Protein AF-J9G8A0-F1 (afdb_monomer_lite)

Radius of gyration: 25.7 Å; chains: 1; bounding box: 50×78×62 Å

Organism: NCBI:txid749906

Sequence (233 aa):
LNGLGKQEAIDKMIEWLEEHHCGNAKTTYKLRDWLFSRQRYWGEPIPIIHMEDGTTRTVDIEQLPLELPATDNFQPADNGESPLANCTDWLNVEIDGVKGVRETNTMPQWAGSCWYYLRYIDPKNDKAIADPELLKHWLPVDLYIGGAEHAVLHLLYARFWHKVLYDLGVVPTKEPFQKLFHQGMILGNNGEKMSKSRGNVVNPDDIIVSHGADALRVYEMFMGPLESGLPWS

Foldseek 3Di:
DPPDDPVVVVVVVQVVCVVVVNDHDDDDDPDDDDPWWDLWQPAQFQQWKQWPVRDIDGNDPVPPPLDRDDDPQGDADPVRGRSQVVVVVSQWDADPNTIIGGDRTHTDPLVCLLCVVLCVLPVPDPPDSHDQVSLVVCPQPAEDEEAPVCVPPSQVSSLVVLCVCVVVVNHVDNGRYNYYHHFAAEAFPVLHHDDPVVVRDDDVVVVCVPPNPVVVVVCLVPQDDRRHYGYDD

Structure (mmCIF, N/CA/C/O backbone):
data_AF-J9G8A0-F1
#
_entry.id   AF-J9G8A0-F1
#
loop_
_atom_site.group_PDB
_atom_site.id
_atom_site.type_symbol
_atom_site.label_atom_id
_atom_site.label_alt_id
_atom_site.label_comp_id
_atom_site.label_asym_id
_atom_site.label_entity_id
_atom_site.label_seq_id
_atom_site.pdbx_PDB_ins_code
_atom_site.Cartn_x
_atom_site.Cartn_y
_atom_site.Cartn_z
_atom_site.occupancy
_atom_site.B_iso_or_equiv
_atom_site.auth_seq_id
_atom_site.auth_comp_id
_atom_site.auth_asym_id
_atom_site.auth_atom_id
_atom_site.pdbx_PDB_model_num
ATOM 1 N N . LEU A 1 1 ? -9.020 43.717 19.145 1.00 91.94 1 LEU A N 1
ATOM 2 C CA . LEU A 1 1 ? -8.998 42.363 19.746 1.00 91.94 1 LEU A CA 1
ATOM 3 C C . LEU A 1 1 ? -9.168 42.348 21.270 1.00 91.94 1 LEU A C 1
ATOM 5 O O . LEU A 1 1 ? -9.595 41.328 21.788 1.00 91.94 1 LEU A O 1
ATOM 9 N N . ASN A 1 2 ? -8.856 43.427 21.999 1.00 95.44 2 ASN A N 1
ATOM 10 C CA . ASN A 1 2 ? -8.994 43.459 23.463 1.00 95.44 2 ASN A CA 1
ATOM 11 C C . ASN A 1 2 ? -10.432 43.156 23.926 1.00 95.44 2 ASN A C 1
ATOM 13 O O . ASN A 1 2 ? -11.382 43.643 23.317 1.00 95.44 2 ASN A O 1
ATOM 17 N N . GLY A 1 3 ? -10.567 42.391 25.014 1.00 95.88 3 GLY A N 1
ATOM 18 C CA . GLY A 1 3 ? -11.854 42.060 25.638 1.00 95.88 3 GLY A CA 1
ATOM 19 C C . GLY A 1 3 ? -12.622 40.892 25.007 1.00 95.88 3 GLY A C 1
ATOM 20 O O . GLY A 1 3 ? -13.665 40.529 25.536 1.00 95.88 3 GLY A O 1
ATOM 21 N N . LEU A 1 4 ? -12.119 40.297 23.919 1.00 96.88 4 LEU A N 1
ATOM 22 C CA . LEU A 1 4 ? -12.733 39.135 23.262 1.00 96.88 4 LEU A CA 1
ATOM 23 C C . LEU A 1 4 ? -12.193 37.808 23.808 1.00 96.88 4 LEU A C 1
ATOM 25 O O . LEU A 1 4 ? -11.042 37.728 24.249 1.00 96.88 4 LEU A O 1
ATOM 29 N N . GLY A 1 5 ? -13.006 36.750 23.720 1.00 97.44 5 GLY A N 1
ATOM 30 C CA . GLY A 1 5 ? -12.556 35.376 23.961 1.00 97.44 5 GLY A CA 1
ATOM 31 C C . GLY A 1 5 ? -11.622 34.863 22.856 1.00 97.44 5 GLY A C 1
ATOM 32 O O . GLY A 1 5 ? -11.551 35.437 21.773 1.00 97.44 5 GLY A O 1
ATOM 33 N N . LYS A 1 6 ? -10.901 33.755 23.099 1.00 97.62 6 LYS A N 1
ATOM 34 C CA . LYS A 1 6 ? -9.894 33.224 22.152 1.00 97.62 6 LYS A CA 1
ATOM 35 C C . LYS A 1 6 ? -10.461 32.973 20.748 1.00 97.62 6 LYS A C 1
ATOM 37 O O . LYS A 1 6 ? -9.848 33.412 19.784 1.00 97.62 6 LYS A O 1
ATOM 42 N N . GLN A 1 7 ? -11.579 32.250 20.638 1.00 97.56 7 GLN A N 1
ATOM 43 C CA . GLN A 1 7 ? -12.149 31.898 19.332 1.00 97.56 7 GLN A CA 1
ATOM 44 C C . GLN A 1 7 ? -12.677 33.144 18.612 1.00 97.56 7 GLN A C 1
ATOM 46 O O . GLN A 1 7 ? -12.264 33.409 17.493 1.00 97.56 7 GLN A O 1
ATOM 51 N N . GLU A 1 8 ? -13.451 33.980 19.307 1.00 97.62 8 GLU A N 1
ATOM 52 C CA . GLU A 1 8 ? -13.956 35.253 18.772 1.00 97.62 8 GLU A CA 1
ATOM 53 C C . GLU A 1 8 ? -12.830 36.190 18.307 1.00 97.62 8 GLU A C 1
ATOM 55 O O . GLU A 1 8 ? -12.962 36.885 17.303 1.00 97.62 8 GLU A O 1
ATOM 60 N N . ALA A 1 9 ? -11.703 36.224 19.026 1.00 98.00 9 ALA A N 1
ATOM 61 C CA . ALA A 1 9 ? -10.543 37.015 18.637 1.00 98.00 9 ALA A CA 1
ATOM 62 C C . ALA A 1 9 ? -9.840 36.457 17.391 1.00 98.00 9 ALA A C 1
ATOM 64 O O . ALA A 1 9 ? -9.354 37.246 16.581 1.00 98.00 9 ALA A O 1
ATOM 65 N N . ILE A 1 10 ? -9.771 35.127 17.242 1.00 96.94 10 ILE A N 1
ATOM 66 C CA . ILE A 1 10 ? -9.232 34.480 16.038 1.00 96.94 10 ILE A CA 1
ATOM 67 C C . ILE A 1 10 ? -10.132 34.801 14.846 1.00 96.94 10 ILE A C 1
ATOM 69 O O . ILE A 1 10 ? -9.627 35.310 13.850 1.00 96.94 10 ILE A O 1
ATOM 73 N N . ASP A 1 11 ? -11.441 34.577 14.975 1.00 97.38 11 ASP A N 1
ATOM 74 C CA . ASP A 1 11 ? -12.411 34.791 13.897 1.00 97.38 11 ASP A CA 1
ATOM 75 C C . ASP A 1 11 ? -12.387 36.256 13.437 1.00 97.38 11 ASP A C 1
ATOM 77 O O . ASP A 1 11 ? -12.178 36.540 12.259 1.00 97.38 11 ASP A O 1
ATOM 81 N N . LYS A 1 12 ? -12.438 37.204 14.385 1.00 97.75 12 LYS A N 1
ATOM 82 C CA . LYS A 1 12 ? -12.388 38.641 14.079 1.00 97.75 12 LYS A CA 1
ATOM 83 C C . LYS A 1 12 ? -11.063 39.089 13.459 1.00 97.75 12 LYS A C 1
ATOM 85 O O . LYS A 1 12 ? -11.035 40.044 12.688 1.00 97.75 12 LYS A O 1
ATOM 90 N N . MET A 1 13 ? -9.944 38.461 13.827 1.00 97.62 13 MET A N 1
ATOM 91 C CA . MET A 1 13 ? -8.654 38.764 13.202 1.00 97.62 13 MET A CA 1
ATOM 92 C C . MET A 1 13 ? -8.588 38.210 11.777 1.00 97.62 13 MET A C 1
ATOM 94 O O . MET A 1 13 ? -8.067 38.892 10.904 1.00 97.62 13 MET A O 1
ATOM 98 N N . ILE A 1 14 ? -9.128 37.014 11.529 1.00 97.81 14 ILE A N 1
ATOM 99 C CA . ILE A 1 14 ? -9.216 36.445 10.179 1.00 97.81 14 ILE A CA 1
ATOM 100 C C . ILE A 1 14 ? -10.052 37.355 9.272 1.00 97.81 14 ILE A C 1
ATOM 102 O O . ILE A 1 14 ? -9.553 37.749 8.223 1.00 97.81 14 ILE A O 1
ATOM 106 N N . GLU A 1 15 ? -11.253 37.754 9.705 1.00 97.75 15 GLU A N 1
ATOM 107 C CA . GLU A 1 15 ? -12.114 38.686 8.956 1.00 97.75 15 GLU A CA 1
ATOM 108 C C . GLU A 1 15 ? -11.372 39.986 8.621 1.00 97.75 15 GLU A C 1
ATOM 110 O O . GLU A 1 15 ? -11.326 40.409 7.468 1.00 97.75 15 GLU A O 1
ATOM 115 N N . TRP A 1 16 ? -10.711 40.586 9.616 1.00 98.19 16 TRP A N 1
ATOM 116 C CA . TRP A 1 16 ? -9.949 41.816 9.411 1.00 98.19 16 TRP A CA 1
ATOM 117 C C . TRP A 1 16 ? -8.801 41.634 8.404 1.00 98.19 16 TRP A C 1
ATOM 119 O O . TRP A 1 16 ? -8.609 42.491 7.541 1.00 98.19 16 TRP A O 1
ATOM 129 N N . LEU A 1 17 ? -8.046 40.529 8.487 1.00 98.25 17 LEU A N 1
ATOM 130 C CA . LEU A 1 17 ? -6.954 40.214 7.555 1.00 98.25 17 LEU A CA 1
ATOM 131 C C . LEU A 1 17 ? -7.459 40.058 6.111 1.00 98.25 17 LEU A C 1
ATOM 133 O O . LEU A 1 17 ? -6.778 40.501 5.180 1.00 98.25 17 LEU A O 1
ATOM 137 N N . GLU A 1 18 ? -8.641 39.465 5.934 1.00 97.94 18 GLU A N 1
ATOM 138 C CA . GLU A 1 18 ? -9.283 39.271 4.630 1.00 97.94 18 GLU A CA 1
ATOM 139 C C . GLU A 1 18 ? -9.798 40.593 4.045 1.00 97.94 18 GLU A C 1
ATOM 141 O O . GLU A 1 18 ? -9.494 40.905 2.890 1.00 97.94 18 GLU A O 1
ATOM 146 N N . GLU A 1 19 ? -10.490 41.410 4.849 1.00 98.00 19 GLU A N 1
ATOM 147 C CA . GLU A 1 19 ? -10.966 42.751 4.466 1.00 98.00 19 GLU A CA 1
ATOM 148 C C . GLU A 1 19 ? -9.822 43.683 4.040 1.00 98.00 19 GLU A C 1
ATOM 150 O O . GLU A 1 19 ? -9.989 44.513 3.148 1.00 98.00 19 GLU A O 1
ATOM 155 N N . HIS A 1 20 ? -8.648 43.543 4.663 1.00 98.06 20 HIS A N 1
ATOM 156 C CA . HIS A 1 20 ? -7.472 44.375 4.389 1.00 98.06 20 HIS A CA 1
ATOM 157 C C . HIS A 1 20 ? -6.508 43.746 3.374 1.00 98.06 20 HIS A C 1
ATOM 159 O O . HIS A 1 20 ? -5.429 44.293 3.136 1.00 98.06 20 HIS A O 1
ATOM 165 N N . HIS A 1 21 ? -6.877 42.610 2.771 1.00 97.38 21 HIS A N 1
ATOM 166 C CA . HIS A 1 21 ? -6.086 41.901 1.760 1.00 97.38 21 HIS A CA 1
ATOM 167 C C . HIS A 1 21 ? -4.645 41.568 2.199 1.00 97.38 21 HIS A C 1
ATOM 169 O O . HIS A 1 21 ? -3.727 41.548 1.378 1.00 97.38 21 HIS A O 1
ATOM 175 N N . CYS A 1 22 ? -4.428 41.307 3.492 1.00 97.38 22 CYS A N 1
ATOM 176 C CA . CYS A 1 22 ? -3.105 41.024 4.065 1.00 97.38 22 CYS A CA 1
ATOM 177 C C . CYS A 1 22 ? -3.009 39.659 4.768 1.00 97.38 22 CYS A C 1
ATOM 179 O O . CYS A 1 22 ? -1.965 39.311 5.320 1.00 97.38 22 CYS A O 1
ATOM 181 N N . GLY A 1 23 ? -4.071 38.859 4.700 1.00 96.81 23 GLY A N 1
ATOM 182 C CA . GLY A 1 23 ? -4.086 37.456 5.090 1.00 96.81 23 GLY A CA 1
ATOM 183 C C . GLY A 1 23 ? -5.427 36.813 4.753 1.00 96.81 23 GLY A C 1
ATOM 184 O O . GLY A 1 23 ? -6.353 37.487 4.312 1.00 96.81 23 GLY A O 1
ATOM 185 N N . ASN A 1 24 ? -5.522 35.501 4.939 1.00 96.94 24 ASN A N 1
ATOM 186 C CA . ASN A 1 24 ? -6.761 34.758 4.744 1.00 96.94 24 ASN A CA 1
ATOM 187 C C . ASN A 1 24 ? -6.797 33.496 5.605 1.00 96.94 24 ASN A C 1
ATOM 189 O O . ASN A 1 24 ? -5.752 32.969 6.008 1.00 96.94 24 ASN A O 1
ATOM 193 N N . ALA A 1 25 ? -8.000 32.981 5.852 1.00 96.62 25 ALA A N 1
ATOM 194 C CA . ALA A 1 25 ? -8.161 31.688 6.495 1.00 96.62 25 ALA A CA 1
ATOM 195 C C . ALA A 1 25 ? -7.470 30.584 5.677 1.00 96.62 25 ALA A C 1
ATOM 197 O O . ALA A 1 25 ? -7.624 30.480 4.456 1.00 96.62 25 ALA A O 1
ATOM 198 N N . LYS A 1 26 ? -6.721 29.714 6.362 1.00 96.56 26 LYS A N 1
ATOM 199 C CA . LYS A 1 26 ? -6.066 28.566 5.734 1.00 96.56 26 LYS A CA 1
ATOM 200 C C . LYS A 1 26 ? -6.214 27.317 6.587 1.00 96.56 26 LYS A C 1
ATOM 202 O O . LYS A 1 26 ? -5.684 27.233 7.691 1.00 96.56 26 LYS A O 1
ATOM 207 N N . THR A 1 27 ? -6.864 26.303 6.027 1.00 97.06 27 THR A N 1
ATOM 208 C CA . THR A 1 27 ? -6.827 24.945 6.575 1.00 97.06 27 THR A CA 1
ATOM 209 C C . THR A 1 27 ? -5.515 24.273 6.180 1.00 97.06 27 THR A C 1
ATOM 211 O O . THR A 1 27 ? -5.117 24.297 5.013 1.00 97.06 27 THR A O 1
ATOM 214 N N . THR A 1 28 ? -4.838 23.668 7.153 1.00 97.75 28 THR A N 1
ATOM 215 C CA . THR A 1 28 ? -3.631 22.862 6.942 1.00 97.75 28 THR A CA 1
ATOM 216 C C . THR A 1 28 ? -3.824 21.473 7.540 1.00 97.75 28 THR A C 1
ATOM 218 O O . THR A 1 28 ? -4.627 21.281 8.455 1.00 97.75 28 THR A O 1
ATOM 221 N N . TYR A 1 29 ? -3.089 20.494 7.016 1.00 97.44 29 TYR A N 1
ATOM 222 C CA . TYR A 1 29 ? -3.132 19.113 7.483 1.00 97.44 29 TYR A CA 1
ATOM 223 C C . TYR A 1 29 ? -1.740 18.676 7.929 1.00 97.44 29 TYR A C 1
ATOM 225 O O . TYR A 1 29 ? -0.736 19.037 7.321 1.00 97.44 29 TYR A O 1
ATOM 233 N N . LYS A 1 30 ? -1.678 17.868 8.994 1.00 97.31 30 LYS A N 1
ATOM 234 C CA . LYS A 1 30 ? -0.431 17.208 9.414 1.00 97.31 30 LYS A CA 1
ATOM 235 C C . LYS A 1 30 ? -0.039 16.068 8.464 1.00 97.31 30 LYS A C 1
ATOM 237 O O . LYS A 1 30 ? 1.141 15.731 8.380 1.00 97.31 30 LYS A O 1
ATOM 242 N N . LEU A 1 31 ? -1.025 15.464 7.792 1.00 97.19 31 LEU A N 1
ATOM 243 C CA . LEU A 1 31 ? -0.808 14.429 6.784 1.00 97.19 31 LEU A CA 1
ATOM 244 C C . LEU A 1 31 ? 0.034 15.001 5.637 1.00 97.19 31 LEU A C 1
ATOM 246 O O . LEU A 1 31 ? -0.204 16.12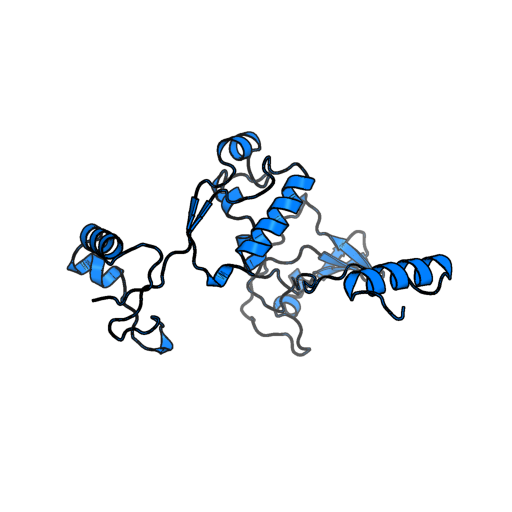0 5.193 1.00 97.19 31 LEU A O 1
ATOM 250 N N . ARG A 1 32 ? 1.015 14.223 5.185 1.00 96.88 32 ARG A N 1
ATOM 251 C CA . ARG A 1 32 ? 1.843 14.529 4.018 1.00 96.88 32 ARG A CA 1
ATOM 252 C C . ARG A 1 32 ? 1.505 13.561 2.899 1.00 96.88 32 ARG A C 1
ATOM 254 O O . ARG A 1 32 ? 1.006 12.467 3.172 1.00 96.88 32 ARG A O 1
ATOM 261 N N . ASP A 1 33 ? 1.850 13.948 1.680 1.00 96.81 33 ASP A N 1
ATOM 262 C CA . ASP A 1 33 ? 1.767 13.053 0.537 1.00 96.81 33 ASP A CA 1
ATOM 263 C C . ASP A 1 33 ? 2.605 11.798 0.763 1.00 96.81 33 ASP A C 1
ATOM 265 O O . ASP A 1 33 ? 3.618 11.782 1.478 1.00 96.81 33 ASP A O 1
ATOM 269 N N . TRP A 1 34 ? 2.139 10.710 0.168 1.00 94.19 34 TRP A N 1
ATOM 270 C CA . TRP A 1 34 ? 2.753 9.415 0.352 1.00 94.19 34 TRP A CA 1
ATOM 271 C C . TRP A 1 34 ? 3.991 9.281 -0.534 1.00 94.19 34 TRP A C 1
ATOM 273 O O . TRP A 1 34 ? 3.897 9.180 -1.754 1.00 94.19 34 TRP A O 1
ATOM 283 N N . LEU A 1 35 ? 5.166 9.205 0.099 1.00 94.44 35 LEU A N 1
ATOM 284 C CA . LEU A 1 35 ? 6.397 8.802 -0.576 1.00 94.44 35 LEU A CA 1
ATOM 285 C C . LEU A 1 35 ? 6.275 7.351 -1.067 1.00 94.44 35 LEU A C 1
ATOM 287 O O . LEU A 1 35 ? 6.412 6.396 -0.288 1.00 94.44 35 LEU A O 1
ATOM 291 N N . PHE A 1 36 ? 6.014 7.204 -2.361 1.00 93.56 36 PHE A N 1
ATOM 292 C CA . PHE A 1 36 ? 5.643 5.933 -2.968 1.00 93.56 36 PHE A CA 1
ATOM 293 C C . PHE A 1 36 ? 6.866 5.118 -3.412 1.00 93.56 36 PHE A C 1
ATOM 295 O O . PHE A 1 36 ? 7.029 3.986 -2.973 1.00 93.56 36 PHE A O 1
ATOM 302 N N . SER A 1 37 ? 7.790 5.702 -4.172 1.00 95.81 37 SER A N 1
ATOM 303 C CA . SER A 1 37 ? 8.932 4.997 -4.773 1.00 95.81 37 SER A CA 1
ATOM 304 C C . SER A 1 37 ? 9.939 4.418 -3.764 1.00 95.81 37 SER A C 1
ATOM 306 O O . SER A 1 37 ? 10.125 4.936 -2.656 1.00 95.81 37 SER A O 1
ATOM 308 N N . ARG A 1 38 ? 10.604 3.318 -4.137 1.00 95.69 38 ARG A N 1
ATOM 309 C CA . ARG A 1 38 ? 11.652 2.644 -3.355 1.00 95.69 38 ARG A CA 1
ATOM 310 C C . ARG A 1 38 ? 12.868 2.322 -4.225 1.00 95.69 38 ARG A C 1
ATOM 312 O O . ARG A 1 38 ? 12.730 1.716 -5.281 1.00 95.69 38 ARG A O 1
ATOM 319 N N . GLN A 1 39 ? 14.064 2.632 -3.722 1.00 95.44 39 GLN A N 1
ATOM 320 C CA . GLN A 1 39 ? 15.345 2.223 -4.320 1.00 95.44 39 GLN A CA 1
ATOM 321 C C . GLN A 1 39 ? 15.649 0.761 -3.948 1.00 95.44 39 GLN A C 1
ATOM 323 O O . GLN A 1 39 ? 16.518 0.465 -3.116 1.00 95.44 39 GLN A O 1
ATOM 328 N N . ARG A 1 40 ? 14.829 -0.162 -4.453 1.00 94.69 40 ARG A N 1
ATOM 329 C CA . ARG A 1 40 ? 14.875 -1.598 -4.153 1.00 94.69 40 ARG A CA 1
ATOM 330 C C . ARG A 1 40 ? 14.539 -2.393 -5.407 1.00 94.69 40 ARG A C 1
ATOM 332 O O . ARG A 1 40 ? 13.694 -1.975 -6.187 1.00 94.69 40 ARG A O 1
ATOM 339 N N . TYR A 1 41 ? 15.158 -3.563 -5.539 1.00 95.75 41 TYR A N 1
ATOM 340 C CA . TYR A 1 41 ? 14.860 -4.495 -6.623 1.00 95.75 41 TYR A CA 1
ATOM 341 C C . TYR A 1 41 ? 13.481 -5.151 -6.468 1.00 95.75 41 TYR A C 1
ATOM 343 O O . TYR A 1 41 ? 12.690 -5.151 -7.398 1.00 95.75 41 TYR A O 1
ATOM 351 N N . TRP A 1 42 ? 13.186 -5.717 -5.291 1.00 95.69 42 TRP A N 1
ATOM 352 C CA . TRP A 1 42 ? 11.990 -6.541 -5.102 1.00 95.69 42 TRP A CA 1
ATOM 353 C C . TRP A 1 42 ? 10.737 -5.698 -4.841 1.00 95.69 42 TRP A C 1
ATOM 355 O O . TRP A 1 42 ? 10.388 -5.417 -3.692 1.00 95.69 42 TRP A O 1
ATOM 365 N N . GLY A 1 43 ? 10.081 -5.298 -5.924 1.00 95.69 43 GLY A N 1
ATOM 366 C CA . GLY A 1 43 ? 8.804 -4.593 -5.943 1.00 95.69 43 GLY A CA 1
ATOM 367 C C . GLY A 1 43 ? 8.303 -4.445 -7.377 1.00 95.69 43 GLY A C 1
ATOM 368 O O . GLY A 1 43 ? 9.010 -4.784 -8.325 1.00 95.69 43 GLY A O 1
ATOM 369 N N . GLU A 1 44 ? 7.085 -3.949 -7.549 1.00 96.62 44 GLU A N 1
ATOM 370 C CA . GLU A 1 44 ? 6.508 -3.732 -8.873 1.00 96.62 44 GLU A CA 1
ATOM 371 C C . GLU A 1 44 ? 7.229 -2.568 -9.580 1.00 96.62 44 GLU A C 1
ATOM 373 O O . GLU A 1 44 ? 7.353 -1.489 -8.988 1.00 96.62 44 GLU A O 1
ATOM 378 N N . PRO A 1 45 ? 7.711 -2.733 -10.825 1.00 97.44 45 PRO A N 1
ATOM 379 C CA . PRO A 1 45 ? 8.255 -1.622 -11.598 1.00 97.44 45 PRO A CA 1
ATOM 380 C C . PRO A 1 45 ? 7.233 -0.495 -11.777 1.00 97.44 45 PRO A C 1
ATOM 382 O O . PRO A 1 45 ? 6.067 -0.737 -12.095 1.00 97.44 45 PRO A O 1
ATOM 385 N N . ILE A 1 46 ? 7.663 0.753 -11.586 1.00 97.88 46 ILE A N 1
ATOM 386 C CA . ILE A 1 46 ? 6.815 1.918 -11.858 1.00 97.88 46 ILE A CA 1
ATOM 387 C C . ILE A 1 46 ? 6.749 2.099 -13.387 1.00 97.88 46 ILE A C 1
ATOM 389 O O . ILE A 1 46 ? 7.800 2.241 -14.011 1.00 97.88 4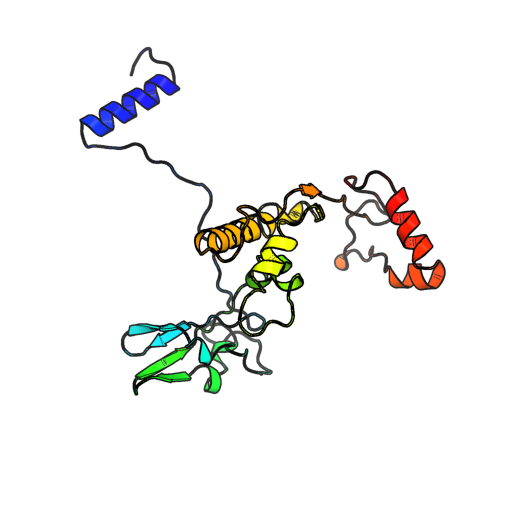6 ILE A O 1
ATOM 393 N N . PRO A 1 47 ? 5.558 2.115 -14.019 1.00 97.50 47 PRO A N 1
ATOM 394 C CA . PRO A 1 47 ? 5.414 2.137 -15.479 1.00 97.50 47 PRO A CA 1
ATOM 395 C C . PRO A 1 47 ? 5.611 3.551 -16.054 1.00 97.50 47 PRO A C 1
ATOM 397 O O . PRO A 1 47 ? 4.745 4.078 -16.750 1.00 97.50 47 PRO A O 1
ATOM 400 N N . ILE A 1 48 ? 6.743 4.176 -15.730 1.00 98.00 48 ILE A N 1
ATOM 401 C CA . ILE A 1 48 ? 7.146 5.520 -16.147 1.00 98.00 48 ILE A CA 1
ATOM 402 C C . ILE A 1 48 ? 8.467 5.437 -16.913 1.00 98.00 48 ILE A C 1
ATOM 404 O O . ILE A 1 48 ? 9.343 4.641 -16.578 1.00 98.00 48 ILE A O 1
ATOM 408 N N . ILE A 1 49 ? 8.597 6.265 -17.946 1.00 98.31 49 ILE A N 1
ATOM 409 C CA . ILE A 1 49 ? 9.763 6.376 -18.818 1.00 98.31 49 ILE A CA 1
ATOM 410 C C . ILE A 1 49 ? 10.155 7.851 -18.892 1.00 98.31 49 ILE A C 1
ATOM 412 O O . ILE A 1 49 ? 9.332 8.709 -19.217 1.00 98.31 49 ILE A O 1
ATOM 416 N N . HIS A 1 50 ? 11.418 8.137 -18.600 1.00 97.88 50 HIS A N 1
ATOM 417 C CA . HIS A 1 50 ? 12.022 9.461 -18.714 1.00 97.88 50 HIS A CA 1
ATOM 418 C C . HIS A 1 50 ? 12.704 9.566 -20.084 1.00 97.88 50 HIS A C 1
ATOM 420 O O . HIS A 1 50 ? 13.624 8.799 -20.369 1.00 97.88 50 HIS A O 1
ATOM 426 N N . MET A 1 51 ? 12.228 10.460 -20.952 1.00 98.06 51 MET A N 1
ATOM 427 C CA . MET A 1 51 ? 12.686 10.578 -22.344 1.00 98.06 51 MET A CA 1
ATOM 428 C C . MET A 1 51 ? 13.847 11.577 -22.477 1.00 98.06 51 MET A C 1
ATOM 430 O O . MET A 1 51 ? 13.924 12.554 -21.731 1.00 98.06 51 MET A O 1
ATOM 434 N N . GLU A 1 52 ? 14.728 11.382 -23.464 1.00 97.25 52 GLU A N 1
ATOM 435 C CA . GLU A 1 52 ? 15.863 12.291 -23.726 1.00 97.25 52 GLU A CA 1
ATOM 436 C C . GLU A 1 52 ? 15.436 13.703 -24.170 1.00 97.25 52 GLU A C 1
ATOM 438 O O . GLU A 1 52 ? 16.185 14.662 -23.984 1.00 97.25 52 GLU A O 1
ATOM 443 N N . ASP A 1 53 ? 14.226 13.859 -24.716 1.00 96.19 53 ASP A N 1
ATOM 444 C CA . ASP A 1 53 ? 13.648 15.165 -25.072 1.00 96.19 53 ASP A CA 1
ATOM 445 C C . ASP A 1 53 ? 13.133 15.966 -23.855 1.00 96.19 53 ASP A C 1
ATOM 447 O O . ASP A 1 53 ? 12.628 17.080 -24.007 1.00 96.19 53 ASP A O 1
ATOM 451 N N . GLY A 1 54 ? 13.278 15.412 -22.645 1.00 95.94 54 GLY A N 1
ATOM 452 C CA . GLY A 1 54 ? 12.860 16.014 -21.381 1.00 95.94 54 GLY A CA 1
ATOM 453 C C . GLY A 1 54 ? 11.406 15.736 -20.995 1.00 95.94 54 GLY A C 1
ATOM 454 O O . GLY A 1 54 ? 10.962 16.213 -19.949 1.00 95.94 54 GLY A O 1
ATOM 455 N N . THR A 1 55 ? 10.655 14.982 -21.803 1.00 96.69 55 THR A N 1
ATOM 456 C CA . THR A 1 55 ? 9.286 14.566 -21.470 1.00 96.69 55 THR A CA 1
ATOM 457 C C . THR A 1 55 ? 9.257 13.288 -20.626 1.00 96.69 55 THR A C 1
ATOM 459 O O . THR A 1 55 ? 10.227 12.534 -20.537 1.00 96.69 55 THR A O 1
ATOM 462 N N . THR A 1 56 ? 8.114 13.025 -19.991 1.00 97.12 56 THR A N 1
ATOM 463 C CA . THR A 1 56 ? 7.842 11.772 -19.278 1.00 97.12 56 THR A CA 1
ATOM 464 C C . THR A 1 56 ? 6.686 11.057 -19.961 1.00 97.12 56 THR A C 1
ATOM 466 O O . THR A 1 56 ? 5.665 11.678 -20.261 1.00 97.12 56 THR A O 1
ATOM 469 N N . ARG A 1 57 ? 6.828 9.750 -20.186 1.00 96.31 57 ARG A N 1
ATOM 470 C CA . ARG A 1 57 ? 5.784 8.883 -20.748 1.00 96.31 57 ARG A CA 1
ATOM 471 C C . ARG A 1 57 ? 5.443 7.756 -19.778 1.00 96.31 57 ARG A C 1
ATOM 473 O O . ARG A 1 57 ? 6.245 7.405 -18.916 1.00 96.31 57 ARG A O 1
ATOM 480 N N . THR A 1 58 ? 4.251 7.189 -19.913 1.00 97.12 58 THR A N 1
ATOM 481 C CA . THR A 1 58 ? 3.892 5.924 -19.261 1.00 97.12 58 THR A CA 1
ATOM 482 C C . THR A 1 58 ? 4.171 4.760 -20.204 1.00 97.12 58 THR A C 1
ATOM 484 O O . THR A 1 58 ? 4.191 4.946 -21.418 1.00 97.12 58 THR A O 1
ATOM 487 N N . VAL A 1 59 ? 4.346 3.557 -19.661 1.00 96.75 59 VAL A N 1
ATOM 488 C CA . VAL A 1 59 ? 4.236 2.330 -20.467 1.00 96.75 59 VAL A CA 1
ATOM 489 C C . VAL A 1 59 ? 2.802 2.217 -20.995 1.00 96.75 59 VAL A C 1
ATOM 491 O O . VAL A 1 59 ? 1.857 2.490 -20.250 1.00 96.75 59 VAL A O 1
ATOM 494 N N . ASP A 1 60 ? 2.641 1.833 -22.262 1.00 95.06 60 ASP A N 1
ATOM 495 C CA . ASP A 1 60 ? 1.324 1.629 -22.875 1.00 95.06 60 ASP A CA 1
ATOM 496 C C . ASP A 1 60 ? 0.554 0.507 -22.163 1.00 95.06 60 ASP A C 1
ATOM 498 O O . ASP A 1 60 ? 1.142 -0.475 -21.704 1.00 95.06 60 ASP A O 1
ATOM 502 N N . ILE A 1 61 ? -0.775 0.626 -22.090 1.00 94.06 61 ILE A N 1
ATOM 503 C CA . ILE A 1 61 ? -1.630 -0.325 -21.358 1.00 94.06 61 ILE A CA 1
ATOM 504 C C . ILE A 1 61 ? -1.472 -1.746 -21.915 1.00 94.06 61 ILE A C 1
ATOM 506 O O . ILE A 1 61 ? -1.431 -2.710 -21.156 1.00 94.06 61 ILE A O 1
ATOM 510 N N . GLU A 1 62 ? -1.330 -1.877 -23.230 1.00 94.62 62 GLU A N 1
ATOM 511 C CA . GLU A 1 62 ? -1.175 -3.139 -23.955 1.00 94.62 62 GLU A CA 1
ATOM 512 C C . GLU A 1 62 ? 0.189 -3.802 -23.722 1.00 94.62 62 GLU A C 1
ATOM 514 O O . GLU A 1 62 ? 0.351 -4.990 -23.996 1.00 94.62 62 GLU A O 1
ATOM 519 N N . GLN A 1 63 ? 1.169 -3.038 -23.235 1.00 94.00 63 GLN A N 1
ATOM 520 C CA . GLN A 1 63 ? 2.500 -3.528 -22.878 1.00 94.00 63 GLN A CA 1
ATOM 521 C C . GLN A 1 63 ? 2.605 -3.886 -21.391 1.00 94.00 63 GLN A C 1
ATOM 523 O O . GLN A 1 63 ? 3.662 -4.329 -20.940 1.00 94.00 63 GLN A O 1
ATOM 528 N N . LEU A 1 64 ? 1.536 -3.688 -20.613 1.00 95.19 64 LEU A N 1
ATOM 529 C CA . LEU A 1 64 ? 1.483 -4.150 -19.234 1.00 95.19 64 LEU A CA 1
ATOM 530 C C . LEU A 1 64 ? 1.232 -5.671 -19.178 1.00 95.19 64 LEU A C 1
ATOM 532 O O . LEU A 1 64 ? 0.498 -6.207 -20.009 1.00 95.19 64 LEU A O 1
ATOM 536 N N . PRO A 1 65 ? 1.779 -6.369 -18.165 1.00 95.44 65 PRO A N 1
ATOM 537 C CA . PRO A 1 65 ? 2.594 -5.836 -17.071 1.00 95.44 65 PRO A CA 1
ATOM 538 C C . PRO A 1 65 ? 4.031 -5.496 -17.496 1.00 95.44 65 PRO A C 1
ATOM 540 O O . PRO A 1 65 ? 4.661 -6.230 -18.251 1.00 95.44 65 PRO A O 1
ATOM 543 N N . LEU A 1 66 ? 4.590 -4.419 -16.929 1.00 97.06 66 LEU A N 1
ATOM 544 C CA . LEU A 1 66 ? 6.033 -4.190 -16.978 1.00 97.06 66 LEU A CA 1
ATOM 545 C C . LEU A 1 66 ? 6.712 -5.181 -16.022 1.00 97.06 66 LEU A C 1
ATOM 547 O O . LEU A 1 66 ? 6.789 -4.943 -14.816 1.00 97.06 66 LEU A O 1
ATOM 551 N N . GLU A 1 67 ? 7.156 -6.314 -16.559 1.00 96.81 67 GLU A N 1
ATOM 552 C CA . GLU A 1 67 ? 7.777 -7.376 -15.768 1.00 96.81 67 GLU A CA 1
ATOM 553 C C . GLU A 1 67 ? 9.113 -6.922 -15.161 1.00 96.81 67 GLU A C 1
ATOM 555 O O . GLU A 1 67 ? 9.926 -6.257 -15.812 1.00 96.81 67 GLU A O 1
ATOM 560 N N . LEU A 1 68 ? 9.337 -7.287 -13.894 1.00 97.31 68 LEU A N 1
ATOM 561 C CA . LEU A 1 68 ? 10.600 -7.054 -13.195 1.00 97.31 68 LEU A CA 1
ATOM 562 C C . LEU A 1 68 ? 11.705 -7.897 -13.865 1.00 97.31 68 LEU A C 1
ATOM 564 O O . LEU A 1 68 ? 11.539 -9.115 -13.968 1.00 97.31 68 LEU A O 1
ATOM 568 N N . PRO A 1 69 ? 12.824 -7.301 -14.316 1.00 97.25 69 PRO A N 1
ATOM 569 C CA . PRO A 1 69 ? 13.846 -8.038 -15.047 1.00 97.25 69 PRO A CA 1
ATOM 570 C C . PRO A 1 69 ? 14.598 -8.987 -14.120 1.00 97.25 69 PRO A C 1
ATOM 572 O O . PRO A 1 69 ? 14.999 -8.600 -13.026 1.00 97.25 69 PRO A O 1
ATOM 575 N N . ALA A 1 70 ? 14.850 -10.213 -14.576 1.00 96.00 70 ALA A N 1
ATOM 576 C CA . ALA A 1 70 ? 15.687 -11.150 -13.839 1.00 96.00 70 ALA A CA 1
ATOM 577 C C . ALA A 1 70 ? 17.140 -10.647 -13.764 1.00 96.00 70 ALA A C 1
ATOM 579 O O . ALA A 1 70 ? 17.729 -10.258 -14.771 1.00 96.00 70 ALA A O 1
ATOM 580 N N . THR A 1 71 ? 17.724 -10.695 -12.570 1.00 94.56 71 THR A N 1
ATOM 581 C CA . THR A 1 71 ? 19.128 -10.354 -12.308 1.00 94.56 71 THR A CA 1
ATOM 582 C C . THR A 1 71 ? 19.626 -11.127 -11.091 1.00 94.56 71 THR A C 1
ATOM 584 O O . THR A 1 71 ? 18.831 -11.536 -10.242 1.00 94.56 71 THR A O 1
ATOM 587 N N . ASP A 1 72 ? 20.934 -11.333 -10.996 1.00 94.88 72 ASP A N 1
ATOM 588 C CA . ASP A 1 72 ? 21.626 -11.811 -9.797 1.00 94.88 72 ASP A CA 1
ATOM 589 C C . ASP A 1 72 ? 22.261 -10.660 -8.991 1.00 94.88 72 ASP A C 1
ATOM 591 O O . ASP A 1 72 ? 22.694 -10.857 -7.851 1.00 94.88 72 ASP A O 1
ATOM 595 N N . ASN A 1 73 ? 22.265 -9.441 -9.543 1.00 93.56 73 ASN A N 1
ATOM 596 C CA . ASN A 1 73 ? 22.798 -8.250 -8.899 1.00 93.56 73 ASN A CA 1
ATOM 597 C C . ASN A 1 73 ? 21.688 -7.404 -8.255 1.00 93.56 73 ASN A C 1
ATOM 599 O O . ASN A 1 73 ? 21.074 -6.544 -8.886 1.00 93.56 73 ASN A O 1
ATOM 603 N N . PHE A 1 74 ? 21.473 -7.621 -6.957 1.00 94.75 74 PHE A N 1
ATOM 604 C CA . PHE A 1 74 ? 20.491 -6.883 -6.150 1.00 94.75 74 PHE A CA 1
ATOM 605 C C . PHE A 1 74 ? 21.078 -5.685 -5.392 1.00 94.75 74 PHE A C 1
ATOM 607 O O . PHE A 1 74 ? 20.378 -5.078 -4.575 1.00 94.75 74 PHE A O 1
ATOM 614 N N . GLN A 1 75 ? 22.358 -5.368 -5.603 1.00 93.94 75 GLN A N 1
ATOM 615 C CA . GLN A 1 75 ? 22.998 -4.227 -4.954 1.00 93.94 75 GLN A CA 1
ATOM 616 C C . GLN A 1 75 ? 22.621 -2.923 -5.669 1.00 93.94 75 GLN A C 1
ATOM 618 O O . GLN A 1 75 ? 22.363 -2.940 -6.876 1.00 93.94 75 GLN A O 1
ATOM 623 N N . PRO A 1 76 ? 22.575 -1.787 -4.948 1.00 93.12 76 PRO A N 1
ATOM 624 C CA . PRO A 1 76 ? 22.504 -0.476 -5.583 1.00 93.12 76 PRO A CA 1
ATOM 625 C C . PRO A 1 76 ? 23.620 -0.308 -6.618 1.00 93.12 76 PRO A C 1
ATOM 627 O O . PRO A 1 76 ? 24.696 -0.889 -6.468 1.00 93.12 76 PRO A O 1
ATOM 630 N N . ALA A 1 77 ? 23.375 0.499 -7.646 1.00 90.31 77 ALA A N 1
ATOM 631 C CA . ALA A 1 77 ? 24.439 0.909 -8.556 1.00 90.31 77 ALA A CA 1
ATOM 632 C C . ALA A 1 77 ? 25.486 1.764 -7.813 1.00 90.31 77 ALA A C 1
ATOM 634 O O . ALA A 1 77 ? 25.202 2.338 -6.758 1.00 90.31 77 ALA A O 1
ATOM 635 N N . ASP A 1 78 ? 26.693 1.886 -8.372 1.00 88.88 78 ASP A N 1
ATOM 636 C CA . ASP A 1 78 ? 27.813 2.605 -7.737 1.00 88.88 78 ASP A CA 1
ATOM 637 C C . ASP A 1 78 ? 27.502 4.085 -7.435 1.00 88.88 78 ASP A C 1
ATOM 639 O O . ASP A 1 78 ? 28.075 4.684 -6.525 1.00 88.88 78 ASP A O 1
ATOM 643 N N . ASN A 1 79 ? 26.564 4.678 -8.177 1.00 88.62 79 ASN A N 1
ATOM 644 C CA . ASN A 1 79 ? 26.070 6.044 -7.992 1.00 88.62 79 ASN A CA 1
ATOM 645 C C . ASN A 1 79 ? 24.964 6.168 -6.915 1.00 88.62 79 ASN A C 1
ATOM 647 O O . ASN A 1 79 ? 24.466 7.268 -6.675 1.00 88.62 79 ASN A O 1
ATOM 651 N N . GLY A 1 80 ? 24.581 5.067 -6.262 1.00 89.69 80 GLY A N 1
ATOM 652 C CA . GLY A 1 80 ? 23.531 5.010 -5.242 1.00 89.69 80 GLY A CA 1
ATOM 653 C C . GLY A 1 80 ? 22.112 4.807 -5.783 1.00 89.69 80 GLY A C 1
ATOM 654 O O . GLY A 1 80 ? 21.163 4.796 -4.993 1.00 89.69 80 GLY A O 1
ATOM 655 N N . GLU A 1 81 ? 21.941 4.635 -7.096 1.00 92.44 81 GLU A N 1
ATOM 656 C CA . GLU A 1 81 ? 20.639 4.350 -7.697 1.00 92.44 81 GLU A CA 1
ATOM 657 C C . GLU A 1 81 ? 20.129 2.940 -7.367 1.00 92.44 81 GLU A C 1
ATOM 659 O O . GLU A 1 81 ? 20.853 2.057 -6.895 1.00 92.44 81 GLU A O 1
ATOM 664 N N . SER A 1 82 ? 18.832 2.735 -7.608 1.00 94.81 82 SER A N 1
ATOM 665 C CA . SER A 1 82 ? 18.162 1.449 -7.416 1.00 94.81 82 SER A CA 1
ATOM 666 C C . SER A 1 82 ? 18.860 0.325 -8.201 1.00 94.81 82 SER A C 1
ATOM 668 O O . SER A 1 82 ? 19.361 0.584 -9.295 1.00 94.81 82 SER A O 1
ATOM 670 N N . PRO A 1 83 ? 18.835 -0.937 -7.727 1.00 96.56 83 PRO A N 1
ATOM 671 C CA . PRO A 1 83 ? 19.467 -2.058 -8.433 1.00 96.56 83 PRO A CA 1
ATOM 672 C C . PRO A 1 83 ? 19.045 -2.227 -9.903 1.00 96.56 83 PRO A C 1
ATOM 674 O O . PRO A 1 83 ? 19.821 -2.730 -10.711 1.00 96.56 83 PRO A O 1
ATOM 677 N N . LEU A 1 84 ? 17.839 -1.774 -10.275 1.00 97.25 84 LEU A N 1
ATOM 678 C CA . LEU A 1 84 ? 17.360 -1.809 -11.663 1.00 97.25 84 LEU A CA 1
ATOM 679 C C . LEU A 1 84 ? 18.187 -0.940 -12.622 1.00 97.25 84 LEU A C 1
ATOM 681 O O . LEU A 1 84 ? 18.185 -1.211 -13.820 1.00 97.25 84 LEU A O 1
ATOM 685 N N . ALA A 1 85 ? 18.948 0.036 -12.117 1.00 96.44 85 ALA A N 1
ATOM 686 C CA . ALA A 1 85 ? 19.891 0.817 -12.917 1.00 96.44 85 ALA A CA 1
ATOM 687 C C . ALA A 1 85 ? 20.979 -0.060 -13.573 1.00 96.44 85 ALA A C 1
ATOM 689 O O . ALA A 1 85 ? 21.483 0.270 -14.643 1.00 96.44 85 ALA A O 1
ATOM 690 N N . ASN A 1 86 ? 21.293 -1.219 -12.980 1.00 95.00 86 ASN A N 1
ATOM 691 C CA . ASN A 1 86 ? 22.252 -2.177 -13.534 1.00 95.00 86 ASN A CA 1
ATOM 692 C C . ASN A 1 86 ? 21.658 -3.047 -14.662 1.00 95.00 86 ASN A C 1
ATOM 694 O O . ASN A 1 86 ? 22.394 -3.755 -15.343 1.00 95.00 86 ASN A O 1
ATOM 698 N N . CYS A 1 87 ? 20.337 -3.025 -14.867 1.00 95.94 87 CYS A N 1
ATOM 699 C CA . CYS A 1 87 ? 19.638 -3.876 -15.835 1.00 95.94 87 CYS A CA 1
ATOM 700 C C . CYS A 1 87 ? 19.480 -3.159 -17.189 1.00 95.94 87 CYS A C 1
ATOM 702 O O . CYS A 1 87 ? 18.360 -2.910 -17.632 1.00 95.94 87 CYS A O 1
ATOM 704 N N . THR A 1 88 ? 20.592 -2.799 -17.841 1.00 94.62 88 THR A N 1
ATOM 705 C CA . THR A 1 88 ? 20.618 -1.880 -19.002 1.00 94.62 88 THR A CA 1
ATOM 706 C C . THR A 1 88 ? 19.715 -2.284 -20.166 1.00 94.62 88 THR A C 1
ATOM 708 O O . THR A 1 88 ? 19.103 -1.409 -20.776 1.00 94.62 88 THR A O 1
ATOM 711 N N . ASP A 1 89 ? 19.600 -3.578 -20.462 1.00 95.44 89 ASP A N 1
ATOM 712 C CA . ASP A 1 89 ? 18.797 -4.081 -21.588 1.00 95.44 89 ASP A CA 1
ATOM 713 C C . ASP A 1 89 ? 17.292 -3.926 -21.344 1.00 95.44 89 ASP A C 1
ATOM 715 O O . ASP A 1 89 ? 16.514 -3.720 -22.271 1.00 95.44 89 ASP A O 1
ATOM 719 N N . TRP A 1 90 ? 16.876 -4.002 -20.079 1.00 96.81 90 TRP A N 1
ATOM 720 C CA . TRP A 1 90 ? 15.506 -3.715 -19.672 1.00 96.81 90 TRP A CA 1
ATOM 721 C C . TRP A 1 90 ? 15.285 -2.214 -19.477 1.00 96.81 90 TRP A C 1
ATOM 723 O O . TRP A 1 90 ? 14.198 -1.711 -19.736 1.00 96.81 90 TRP A O 1
ATOM 733 N N . LEU A 1 91 ? 16.294 -1.493 -18.995 1.00 96.75 91 LEU A N 1
ATOM 734 C CA . LEU A 1 91 ? 16.178 -0.096 -18.603 1.00 96.75 91 LEU A CA 1
ATOM 735 C C . LEU A 1 91 ? 16.028 0.849 -19.801 1.00 96.75 91 LEU A C 1
ATOM 737 O O . LEU A 1 91 ? 15.207 1.768 -19.759 1.00 96.75 91 LEU A O 1
ATOM 741 N N . ASN A 1 92 ? 16.833 0.637 -20.842 1.00 97.75 92 ASN A N 1
ATOM 742 C CA . ASN A 1 92 ? 16.883 1.512 -22.008 1.00 97.75 92 ASN A CA 1
ATOM 743 C C . ASN A 1 92 ? 15.801 1.127 -23.017 1.00 97.75 92 ASN A C 1
ATOM 745 O O . ASN A 1 92 ? 15.677 -0.034 -23.403 1.00 97.75 92 ASN A O 1
ATOM 749 N N . VAL A 1 93 ? 15.042 2.117 -23.474 1.00 97.12 93 VAL A N 1
ATOM 750 C CA . VAL A 1 93 ? 13.967 1.945 -24.456 1.00 97.12 93 VAL A CA 1
ATOM 751 C C . VAL A 1 93 ? 14.041 3.030 -25.524 1.00 97.12 93 VAL A C 1
ATOM 753 O O . VAL A 1 93 ? 14.642 4.083 -25.322 1.00 97.12 93 VAL A O 1
ATOM 756 N N . GLU A 1 94 ? 13.407 2.785 -26.665 1.00 96.62 94 GLU A N 1
ATOM 757 C CA . GLU A 1 94 ? 13.242 3.773 -27.729 1.00 96.62 94 GLU A CA 1
ATOM 758 C C . GLU A 1 94 ? 11.777 3.780 -28.166 1.00 96.62 94 GLU A C 1
ATOM 760 O O . GLU A 1 94 ? 11.211 2.729 -28.468 1.00 96.62 94 GLU A O 1
ATOM 765 N N . ILE A 1 95 ? 11.153 4.958 -28.158 1.00 94.31 95 ILE A N 1
ATOM 766 C CA . ILE A 1 95 ? 9.747 5.158 -28.520 1.00 94.31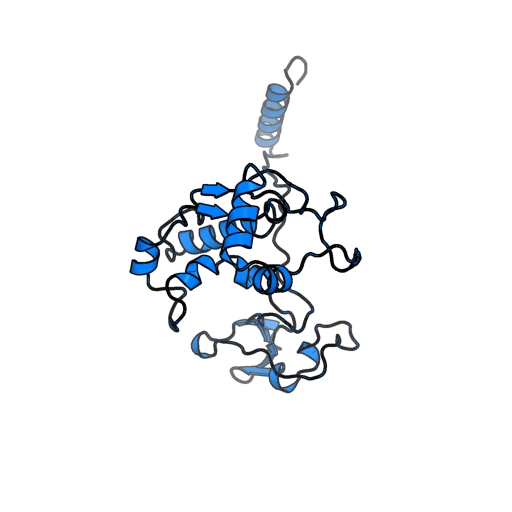 95 ILE A CA 1
ATOM 767 C C . ILE A 1 95 ? 9.697 6.275 -29.557 1.00 94.31 95 ILE A C 1
ATOM 769 O O . ILE A 1 95 ? 10.208 7.367 -29.318 1.00 94.31 95 ILE A O 1
ATOM 773 N N . ASP A 1 96 ? 9.102 5.998 -30.718 1.00 93.62 96 ASP A N 1
ATOM 774 C CA . ASP A 1 96 ? 8.994 6.941 -31.842 1.00 93.62 96 ASP A CA 1
ATOM 775 C C . ASP A 1 96 ? 10.345 7.540 -32.293 1.00 93.62 96 ASP A C 1
ATOM 777 O O . ASP A 1 96 ? 10.418 8.688 -32.729 1.00 93.62 96 ASP A O 1
ATOM 781 N N . GLY A 1 97 ? 11.436 6.772 -32.173 1.00 94.94 97 GLY A N 1
ATOM 782 C CA . GLY A 1 97 ? 12.792 7.224 -32.511 1.00 94.94 97 GLY A CA 1
ATOM 783 C C . GLY A 1 97 ? 13.465 8.094 -31.443 1.00 94.94 97 GLY A C 1
ATOM 784 O O . GLY A 1 97 ? 14.563 8.601 -31.671 1.00 94.94 97 GLY A O 1
ATOM 785 N N . VAL A 1 98 ? 12.826 8.284 -30.284 1.00 96.75 98 VAL A N 1
ATOM 786 C CA . VAL A 1 98 ? 13.380 9.010 -29.136 1.00 96.75 98 VAL A CA 1
ATOM 787 C C . VAL A 1 98 ? 13.757 8.007 -28.053 1.00 96.75 98 VAL A C 1
ATOM 789 O O . VAL A 1 98 ? 12.944 7.177 -27.643 1.00 96.75 98 VAL A O 1
ATOM 792 N N . LYS A 1 99 ? 14.998 8.079 -27.574 1.00 97.88 99 LYS A N 1
ATOM 793 C CA . LYS A 1 99 ? 15.482 7.216 -26.495 1.00 97.88 99 LYS A CA 1
ATOM 794 C C . LYS A 1 99 ? 14.930 7.659 -25.144 1.00 97.88 99 LYS A C 1
ATOM 796 O O . LYS A 1 99 ? 14.660 8.839 -24.914 1.00 97.88 99 LYS A O 1
ATOM 801 N N . GLY A 1 100 ? 14.789 6.699 -24.243 1.00 97.62 100 GLY A N 1
ATOM 802 C CA . GLY A 1 100 ? 14.343 6.923 -22.880 1.00 97.62 100 GLY A CA 1
ATOM 803 C C . GLY A 1 100 ? 14.831 5.846 -21.921 1.00 97.62 100 GLY A C 1
ATOM 804 O O . GLY A 1 100 ? 15.350 4.799 -22.316 1.00 97.62 100 GLY A O 1
ATOM 805 N N . VAL A 1 101 ? 14.648 6.129 -20.638 1.00 97.75 101 VAL A N 1
ATOM 806 C CA . VAL A 1 101 ? 15.092 5.305 -19.514 1.00 97.75 101 VAL A CA 1
ATOM 807 C C . VAL A 1 101 ? 13.881 5.026 -18.629 1.00 97.75 101 VAL A C 1
ATOM 809 O O . VAL A 1 101 ? 13.205 5.958 -18.186 1.00 97.75 101 VAL A O 1
ATOM 812 N N . ARG A 1 102 ? 13.573 3.749 -18.381 1.00 98.00 102 ARG A N 1
ATOM 813 C CA . ARG A 1 102 ? 12.503 3.355 -17.447 1.00 98.00 102 ARG A CA 1
ATOM 814 C C . ARG A 1 102 ? 12.817 3.828 -16.024 1.00 98.00 102 ARG A C 1
ATOM 816 O O . ARG A 1 102 ? 13.975 3.916 -15.627 1.00 98.00 102 ARG A O 1
ATOM 823 N N . GLU A 1 103 ? 11.785 4.109 -15.234 1.00 97.69 103 GLU A N 1
ATOM 824 C CA . GLU A 1 103 ? 11.935 4.403 -13.808 1.00 97.69 103 GLU A CA 1
ATOM 825 C C . GLU A 1 103 ? 12.640 3.236 -13.093 1.00 97.69 103 GLU A C 1
ATOM 827 O O . GLU A 1 103 ? 12.225 2.081 -13.187 1.00 97.69 103 GLU A O 1
ATOM 832 N N . THR A 1 104 ? 13.726 3.538 -12.379 1.00 97.12 104 THR A N 1
ATOM 833 C CA . THR A 1 104 ? 14.556 2.518 -11.716 1.00 97.12 104 THR A CA 1
ATOM 834 C C . THR A 1 104 ? 14.019 2.147 -10.337 1.00 97.12 104 THR A C 1
ATOM 836 O O . THR A 1 104 ? 14.393 1.113 -9.775 1.00 97.12 104 THR A O 1
ATOM 839 N N . ASN A 1 105 ? 13.153 2.976 -9.756 1.00 97.25 105 ASN A N 1
ATOM 840 C CA . ASN A 1 105 ? 12.512 2.677 -8.488 1.00 97.25 105 ASN A CA 1
ATOM 841 C C . ASN A 1 105 ? 11.304 1.755 -8.656 1.00 97.25 105 ASN A C 1
ATOM 843 O O . ASN A 1 105 ? 10.569 1.797 -9.641 1.00 97.25 105 ASN A O 1
ATOM 847 N N . THR A 1 106 ? 11.052 0.972 -7.616 1.00 97.56 106 THR A N 1
ATOM 848 C CA . THR A 1 106 ? 9.879 0.107 -7.520 1.00 97.56 106 THR A CA 1
ATOM 849 C C . THR A 1 106 ? 8.814 0.714 -6.618 1.00 97.56 106 THR A C 1
ATOM 851 O O . THR A 1 106 ? 9.071 1.617 -5.808 1.00 97.56 106 THR A O 1
ATOM 854 N N . MET A 1 107 ? 7.587 0.225 -6.766 1.00 97.56 107 MET A N 1
ATOM 855 C CA . MET A 1 107 ? 6.492 0.508 -5.851 1.00 97.56 107 MET A CA 1
ATOM 856 C C . MET A 1 107 ? 6.778 -0.105 -4.465 1.00 97.56 107 MET A C 1
ATOM 858 O O . MET A 1 107 ? 7.518 -1.084 -4.339 1.00 97.56 107 MET A O 1
ATOM 862 N N . PRO A 1 108 ? 6.233 0.464 -3.377 1.00 95.19 108 PRO A N 1
ATOM 863 C CA . PRO A 1 108 ? 6.424 -0.090 -2.047 1.00 95.19 108 PRO A CA 1
ATOM 864 C C . PRO A 1 108 ? 5.520 -1.312 -1.856 1.00 95.19 108 PRO A C 1
ATOM 866 O O . PRO A 1 108 ? 4.443 -1.371 -2.433 1.00 95.19 108 PRO A O 1
ATOM 869 N N . GLN A 1 109 ? 5.854 -2.201 -0.915 1.00 90.44 109 GLN A N 1
ATOM 870 C CA . GLN A 1 109 ? 5.020 -3.368 -0.550 1.00 90.44 109 GLN A CA 1
ATOM 871 C C . GLN A 1 109 ? 3.531 -3.052 -0.281 1.00 90.44 109 GLN A C 1
ATOM 873 O O . GLN A 1 109 ? 2.667 -3.921 -0.373 1.00 90.44 109 GLN A O 1
ATOM 878 N N . TRP A 1 110 ? 3.211 -1.806 0.086 1.00 89.56 110 TRP A N 1
ATOM 879 C CA . TRP A 1 110 ? 1.836 -1.381 0.326 1.00 89.56 110 TRP A CA 1
ATOM 880 C C . TRP A 1 110 ? 1.052 -1.097 -0.961 1.00 89.56 110 TRP A C 1
ATOM 882 O O . TRP A 1 110 ? -0.165 -1.015 -0.887 1.00 89.56 110 TRP A O 1
ATOM 892 N N . ALA A 1 111 ? 1.690 -0.985 -2.129 1.00 90.69 111 ALA A N 1
ATOM 893 C CA . ALA A 1 111 ? 0.992 -0.826 -3.404 1.00 90.69 111 ALA A CA 1
ATOM 894 C C . ALA A 1 111 ? 0.004 -1.972 -3.647 1.00 90.69 111 ALA A C 1
ATOM 896 O O . ALA A 1 111 ? -1.163 -1.711 -3.921 1.00 90.69 111 ALA A O 1
ATOM 897 N N . GLY A 1 112 ? 0.423 -3.223 -3.435 1.00 91.75 112 GLY A N 1
ATOM 898 C CA . GLY A 1 112 ? -0.471 -4.383 -3.504 1.00 91.75 112 GLY A CA 1
ATOM 899 C C . GLY A 1 112 ? -1.459 -4.463 -2.333 1.00 91.75 112 GLY A C 1
ATOM 900 O O . GLY A 1 112 ? -2.660 -4.673 -2.522 1.00 91.75 112 GLY A O 1
ATOM 901 N N . SER A 1 113 ? -0.992 -4.249 -1.096 1.00 95.62 113 SER A N 1
ATOM 902 C CA . SER A 1 113 ? -1.839 -4.459 0.091 1.00 95.62 113 SER A CA 1
ATOM 903 C C . SER A 1 113 ? -2.950 -3.419 0.277 1.00 95.62 113 SER A C 1
ATOM 905 O O . SER A 1 113 ? -3.816 -3.601 1.129 1.00 95.62 113 SER A O 1
ATOM 907 N N . CYS A 1 114 ? -2.981 -2.343 -0.510 1.00 95.88 114 CYS A N 1
ATOM 908 C CA . CYS A 1 114 ? -4.054 -1.346 -0.440 1.00 95.88 114 CYS A CA 1
ATOM 909 C C . CYS A 1 114 ? -5.333 -1.737 -1.188 1.00 95.88 114 CYS A C 1
ATOM 911 O O . CYS A 1 114 ? -6.357 -1.081 -0.997 1.00 95.88 114 CYS A O 1
ATOM 913 N N . TRP A 1 115 ? -5.301 -2.783 -2.016 1.00 97.19 115 TRP A N 1
ATOM 914 C CA . TRP A 1 115 ? -6.453 -3.171 -2.840 1.00 97.19 115 TRP A CA 1
ATOM 915 C C . TRP A 1 115 ? -6.639 -4.686 -2.998 1.00 97.19 115 TRP A C 1
ATOM 917 O O . TRP A 1 115 ? -7.605 -5.117 -3.620 1.00 97.19 115 TRP A O 1
ATOM 927 N N . TYR A 1 116 ? -5.775 -5.512 -2.401 1.00 97.69 116 TYR A N 1
ATOM 928 C CA . TYR A 1 116 ? -5.825 -6.978 -2.511 1.00 97.69 116 TYR A CA 1
ATOM 929 C C . TYR A 1 116 ? -7.185 -7.615 -2.155 1.00 97.69 116 TYR A C 1
ATOM 931 O O . TYR A 1 116 ? -7.561 -8.621 -2.750 1.00 97.69 116 TYR A O 1
ATOM 939 N N . TYR A 1 117 ? -7.949 -7.020 -1.230 1.00 98.25 117 TYR A N 1
ATOM 940 C CA . TYR A 1 117 ? -9.295 -7.484 -0.871 1.00 98.25 117 TYR A CA 1
ATOM 941 C C . TYR A 1 117 ? -10.278 -7.393 -2.049 1.00 98.25 117 TYR A C 1
ATOM 943 O O . TYR A 1 117 ? -11.184 -8.213 -2.140 1.00 98.25 117 TYR A O 1
ATOM 951 N N . LEU A 1 118 ? -10.071 -6.451 -2.980 1.00 98.38 118 LEU A N 1
ATOM 952 C CA . LEU A 1 118 ? -10.799 -6.403 -4.251 1.00 98.38 118 LEU A CA 1
ATOM 953 C C . LEU A 1 118 ? -10.380 -7.565 -5.145 1.00 98.38 118 LEU A C 1
ATOM 955 O O . LEU A 1 118 ? -11.217 -8.205 -5.771 1.00 98.38 118 LEU A O 1
ATOM 959 N N . ARG A 1 119 ? -9.077 -7.864 -5.192 1.00 97.94 119 ARG A N 1
ATOM 960 C CA . ARG A 1 119 ? -8.556 -8.897 -6.085 1.00 97.94 119 ARG A CA 1
ATOM 961 C C . ARG A 1 119 ? -8.991 -10.307 -5.688 1.00 97.94 119 ARG A C 1
ATOM 963 O O . ARG A 1 119 ? -9.145 -11.149 -6.564 1.00 97.94 119 ARG A O 1
ATOM 970 N N . TYR A 1 120 ? -9.238 -10.567 -4.403 1.00 98.25 120 TYR A N 1
ATOM 971 C CA . TYR A 1 120 ? -9.795 -11.851 -3.962 1.00 98.25 120 TYR A CA 1
ATOM 972 C C . TYR A 1 120 ? -11.181 -12.159 -4.532 1.00 98.25 120 TYR A C 1
ATOM 974 O O . TYR A 1 120 ? -11.523 -13.334 -4.643 1.00 98.25 120 TYR A O 1
ATOM 982 N N . ILE A 1 121 ? -11.955 -11.138 -4.903 1.00 98.38 121 ILE A N 1
ATOM 983 C CA . ILE A 1 121 ? -13.304 -11.307 -5.452 1.00 98.38 121 ILE A CA 1
ATOM 984 C C . ILE A 1 121 ? -13.256 -11.966 -6.838 1.00 98.38 121 ILE A C 1
ATOM 986 O O . ILE A 1 121 ? -14.105 -12.796 -7.155 1.00 98.38 121 ILE A O 1
ATOM 990 N N . ASP A 1 122 ? -12.250 -11.625 -7.646 1.00 98.38 122 ASP A N 1
ATOM 991 C CA . ASP A 1 122 ? -12.091 -12.136 -9.009 1.00 98.38 122 ASP A CA 1
ATOM 992 C C . ASP A 1 122 ? -10.600 -12.286 -9.392 1.00 98.38 122 ASP A C 1
ATOM 994 O O . ASP A 1 122 ? -10.038 -11.515 -10.179 1.00 98.38 122 ASP A O 1
ATOM 998 N N . PRO A 1 123 ? -9.899 -13.274 -8.806 1.00 97.81 123 PRO A N 1
ATOM 999 C CA . PRO A 1 123 ? -8.437 -13.330 -8.821 1.00 97.81 123 PRO A CA 1
ATOM 1000 C C . PRO A 1 123 ? -7.833 -13.724 -10.173 1.00 97.81 123 PRO A C 1
ATOM 1002 O O . PRO A 1 123 ? -6.618 -13.607 -10.350 1.00 97.81 123 PRO A O 1
ATOM 1005 N N . LYS A 1 124 ? -8.647 -14.191 -11.126 1.00 97.81 124 LYS A N 1
ATOM 1006 C CA . LYS A 1 124 ? -8.201 -14.672 -12.444 1.00 97.81 124 LYS A CA 1
ATOM 1007 C C . LYS A 1 124 ? -8.552 -13.724 -13.593 1.00 97.81 124 LYS A C 1
ATOM 1009 O O . LYS A 1 124 ? -8.260 -14.048 -14.736 1.00 97.81 124 LYS A O 1
ATOM 1014 N N . ASN A 1 125 ? -9.152 -12.572 -13.301 1.00 97.25 125 ASN A N 1
ATOM 1015 C CA . ASN A 1 125 ? -9.527 -11.591 -14.313 1.00 97.25 125 ASN A CA 1
ATOM 1016 C C . ASN A 1 125 ? -8.303 -10.857 -14.861 1.00 97.25 125 ASN A C 1
ATOM 1018 O O . ASN A 1 125 ? -7.581 -10.202 -14.113 1.00 97.25 125 ASN A O 1
ATOM 1022 N N . ASP A 1 126 ? -8.060 -10.970 -16.155 1.00 95.31 126 ASP A N 1
ATOM 1023 C CA . ASP A 1 126 ? -6.923 -10.379 -16.859 1.00 95.31 126 ASP A CA 1
ATOM 1024 C C . ASP A 1 126 ? -7.253 -9.034 -17.528 1.00 95.31 126 ASP A C 1
ATOM 1026 O O . ASP A 1 126 ? -6.381 -8.420 -18.134 1.00 95.31 126 ASP A O 1
ATOM 1030 N N . LYS A 1 127 ? -8.495 -8.549 -17.404 1.00 93.94 127 LYS A N 1
ATOM 1031 C CA . LYS A 1 127 ? -8.983 -7.332 -18.080 1.00 93.94 127 LYS A CA 1
ATOM 1032 C C . LYS A 1 127 ? -9.271 -6.176 -17.134 1.00 93.94 127 LYS A C 1
ATOM 1034 O O . LYS A 1 127 ? -9.326 -5.030 -17.571 1.00 93.94 127 LYS A O 1
ATOM 1039 N N . ALA A 1 128 ? -9.514 -6.466 -15.861 1.00 94.06 128 ALA A N 1
ATOM 1040 C CA . ALA A 1 128 ? -9.889 -5.478 -14.859 1.00 94.06 128 ALA A CA 1
ATOM 1041 C C . ALA A 1 128 ? -9.441 -5.905 -13.455 1.00 94.06 128 ALA A C 1
ATOM 1043 O O . ALA A 1 128 ? -9.017 -7.041 -13.228 1.00 94.06 128 ALA A O 1
ATOM 1044 N N . ILE A 1 129 ? -9.595 -4.992 -12.489 1.00 94.06 129 ILE A N 1
ATOM 1045 C CA . ILE A 1 129 ? -9.389 -5.287 -11.062 1.00 94.06 129 ILE A CA 1
ATOM 1046 C C . ILE A 1 129 ? -10.258 -6.480 -10.628 1.00 94.06 129 ILE A C 1
ATOM 1048 O O . ILE A 1 129 ? -9.732 -7.406 -10.004 1.00 94.06 129 ILE A O 1
ATOM 1052 N N . ALA A 1 130 ? -11.548 -6.456 -10.986 1.00 97.62 130 ALA A N 1
ATOM 1053 C CA . ALA A 1 130 ? -12.528 -7.532 -10.822 1.00 97.62 130 ALA A CA 1
ATOM 1054 C C . ALA A 1 130 ? -13.799 -7.233 -11.648 1.00 97.62 130 ALA A C 1
ATOM 1056 O O . ALA A 1 130 ? -14.007 -6.090 -12.063 1.00 97.62 130 ALA A O 1
ATOM 1057 N N . ASP A 1 131 ? -14.658 -8.235 -11.860 1.00 98.12 131 ASP A N 1
ATOM 1058 C CA . ASP A 1 131 ? -16.000 -8.047 -12.431 1.00 98.12 131 ASP A CA 1
ATOM 1059 C C . ASP A 1 131 ? -16.858 -7.063 -11.587 1.00 98.12 131 ASP A C 1
ATOM 1061 O O . ASP A 1 131 ? -16.995 -7.255 -10.372 1.00 98.12 131 ASP A O 1
ATOM 1065 N N . PRO A 1 132 ? -17.471 -6.021 -12.192 1.00 97.94 132 PRO A N 1
ATOM 1066 C CA . PRO A 1 132 ? -18.290 -5.039 -11.474 1.00 97.94 132 PRO A CA 1
ATOM 1067 C C . PRO A 1 132 ? -19.495 -5.609 -10.712 1.00 97.94 132 PRO A C 1
ATOM 1069 O O . PRO A 1 132 ? -19.850 -5.081 -9.657 1.00 97.94 132 PRO A O 1
ATOM 1072 N N . GLU A 1 133 ? -20.141 -6.662 -11.213 1.00 98.31 133 GLU A N 1
ATOM 1073 C CA . GLU A 1 133 ? -21.269 -7.303 -10.528 1.00 98.31 133 GLU A CA 1
ATOM 1074 C C . GLU A 1 133 ? -20.789 -8.119 -9.325 1.00 98.31 133 GLU A C 1
ATOM 1076 O O . GLU A 1 133 ? -21.433 -8.106 -8.274 1.00 98.31 133 GLU A O 1
ATOM 1081 N N . LEU A 1 134 ? -19.611 -8.745 -9.419 1.00 98.50 134 LEU A N 1
ATOM 1082 C CA . LEU A 1 134 ? -18.987 -9.394 -8.264 1.00 98.50 134 LEU A CA 1
ATOM 1083 C C . LEU A 1 134 ? -18.558 -8.370 -7.206 1.00 98.50 134 LEU A C 1
ATOM 1085 O O . LEU A 1 134 ? -18.771 -8.599 -6.016 1.00 98.50 134 LEU A O 1
ATOM 1089 N N . LEU A 1 135 ? -18.019 -7.218 -7.619 1.00 98.56 135 LEU A N 1
ATOM 1090 C CA . LEU A 1 135 ? -17.688 -6.122 -6.703 1.00 98.56 135 LEU A CA 1
ATOM 1091 C C . LEU A 1 135 ? -18.929 -5.605 -5.963 1.00 98.56 135 LEU A C 1
ATOM 1093 O O . LEU A 1 135 ? -18.863 -5.383 -4.758 1.00 98.56 135 LEU A O 1
ATOM 1097 N N . LYS A 1 136 ? -20.069 -5.452 -6.649 1.00 98.31 136 LYS A N 1
ATOM 1098 C CA . LYS A 1 136 ? -21.353 -5.088 -6.016 1.00 98.31 136 LYS A CA 1
ATOM 1099 C C . LYS A 1 136 ? -21.864 -6.145 -5.049 1.00 98.31 136 LYS A C 1
A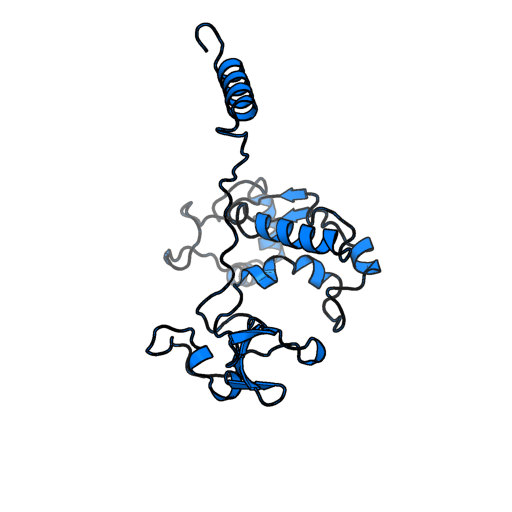TOM 1101 O O . LYS A 1 136 ? -22.493 -5.788 -4.060 1.00 98.31 136 LYS A O 1
ATOM 1106 N N . HIS A 1 137 ? -21.634 -7.420 -5.348 1.00 98.25 137 HIS A N 1
ATOM 1107 C CA . HIS A 1 137 ? -22.092 -8.513 -4.502 1.00 98.25 137 HIS A CA 1
ATOM 1108 C C . HIS A 1 137 ? -21.281 -8.635 -3.205 1.00 98.25 137 HIS A C 1
ATOM 1110 O O . HIS A 1 137 ? -21.865 -8.848 -2.147 1.00 98.25 137 HIS A O 1
ATOM 1116 N N . TRP A 1 138 ? -19.954 -8.505 -3.290 1.00 98.62 138 TRP A N 1
ATOM 1117 C CA . TRP A 1 138 ? -19.042 -8.812 -2.182 1.00 98.62 138 TRP A CA 1
ATOM 1118 C C . TRP A 1 138 ? -18.577 -7.605 -1.364 1.00 98.62 138 TRP A C 1
ATOM 1120 O O . TRP A 1 138 ? -17.980 -7.804 -0.308 1.00 98.62 138 TRP A O 1
ATOM 1130 N N . LEU A 1 139 ? -18.780 -6.370 -1.838 1.00 98.38 139 LEU A N 1
ATOM 1131 C CA . LEU A 1 139 ? -18.362 -5.171 -1.108 1.00 98.38 139 LEU A CA 1
ATOM 1132 C C . LEU A 1 139 ? -19.509 -4.496 -0.347 1.00 98.38 139 LEU A C 1
ATOM 1134 O O . LEU A 1 139 ? -20.639 -4.457 -0.836 1.00 98.38 139 LEU A O 1
ATOM 1138 N N . PRO A 1 140 ? -19.197 -3.852 0.796 1.00 98.56 140 PRO A N 1
ATOM 1139 C CA . PRO A 1 140 ? -17.875 -3.775 1.435 1.00 98.56 140 PRO A CA 1
ATOM 1140 C C . PRO A 1 140 ? -17.522 -5.075 2.179 1.00 98.56 140 PRO A C 1
ATOM 1142 O O . PRO A 1 140 ? -18.378 -5.920 2.396 1.00 98.56 140 PRO A O 1
ATOM 1145 N N . VAL A 1 141 ? -16.273 -5.223 2.628 1.00 98.62 141 VAL A N 1
ATOM 1146 C CA . VAL A 1 141 ? -15.910 -6.323 3.537 1.00 98.62 141 VAL A CA 1
ATOM 1147 C C . VAL A 1 141 ? -16.661 -6.139 4.859 1.00 98.62 141 VAL A C 1
ATOM 1149 O O . VAL A 1 141 ? -16.446 -5.138 5.549 1.00 98.62 141 VAL A O 1
ATOM 1152 N N . ASP A 1 142 ? -17.501 -7.105 5.239 1.00 98.62 142 ASP A N 1
ATOM 1153 C CA . ASP A 1 142 ? -18.327 -7.023 6.452 1.00 98.62 142 ASP A CA 1
ATOM 1154 C C . ASP A 1 142 ? -17.487 -6.901 7.730 1.00 98.62 142 ASP A C 1
ATOM 1156 O O . ASP A 1 142 ? -17.737 -6.041 8.577 1.00 98.62 142 ASP A O 1
ATOM 1160 N N . LEU A 1 143 ? -16.475 -7.763 7.865 1.00 98.38 143 LEU A N 1
ATOM 1161 C CA . LEU A 1 143 ? -15.596 -7.848 9.027 1.00 98.38 143 LEU A CA 1
ATOM 1162 C C . LEU A 1 143 ? -14.145 -8.029 8.585 1.00 98.38 143 LEU A C 1
ATOM 1164 O O . LEU A 1 143 ? -13.766 -9.060 8.035 1.00 98.38 143 LEU A O 1
ATOM 1168 N N . TYR A 1 144 ? -13.324 -7.034 8.893 1.00 98.31 144 TYR A N 1
ATOM 1169 C CA . TYR A 1 144 ? -11.885 -7.072 8.712 1.00 98.31 144 TYR A CA 1
ATOM 1170 C C . TYR A 1 144 ? -11.202 -7.220 10.073 1.00 98.31 144 TYR A C 1
ATOM 1172 O O . TYR A 1 144 ? -11.389 -6.380 10.955 1.00 98.31 144 TYR A O 1
ATOM 1180 N N . ILE A 1 145 ? -10.434 -8.295 10.258 1.00 97.62 145 ILE A N 1
ATOM 1181 C CA . ILE A 1 145 ? -9.698 -8.576 11.497 1.00 97.62 145 ILE A CA 1
ATOM 1182 C C . ILE A 1 145 ? -8.208 -8.381 11.223 1.00 97.62 145 ILE A C 1
ATOM 1184 O O . ILE A 1 145 ? -7.657 -9.011 10.323 1.00 97.62 145 ILE A O 1
ATOM 1188 N N . GLY A 1 146 ? -7.555 -7.505 11.980 1.00 95.44 146 GLY A N 1
ATOM 1189 C CA . GLY A 1 146 ? -6.132 -7.224 11.810 1.00 95.44 146 GLY A CA 1
ATOM 1190 C C . GLY A 1 146 ? -5.562 -6.393 12.951 1.00 95.44 146 GLY A C 1
ATOM 1191 O O . GLY A 1 146 ? -6.293 -5.689 13.644 1.00 95.44 146 GLY A O 1
ATOM 1192 N N . GLY A 1 147 ? -4.248 -6.453 13.156 1.00 92.69 147 GLY A N 1
ATOM 1193 C CA . GLY A 1 147 ? -3.608 -5.813 14.300 1.00 92.69 147 GLY A CA 1
ATOM 1194 C C . GLY A 1 147 ? -3.643 -4.277 14.251 1.00 92.69 147 GLY A C 1
ATOM 1195 O O . GLY A 1 147 ? -3.706 -3.651 13.186 1.00 92.69 147 GLY A O 1
ATOM 1196 N N . ALA A 1 148 ? -3.616 -3.650 15.430 1.00 93.12 148 ALA A N 1
ATOM 1197 C CA . ALA A 1 148 ? -3.690 -2.194 15.583 1.00 93.12 148 ALA A CA 1
ATOM 1198 C C . ALA A 1 148 ? -2.458 -1.451 15.026 1.00 93.12 148 ALA A C 1
ATOM 1200 O O . ALA A 1 148 ? -2.528 -0.256 14.732 1.00 93.12 148 ALA A O 1
ATOM 1201 N N . GLU A 1 149 ? -1.339 -2.147 14.811 1.00 92.56 149 GLU A N 1
ATOM 1202 C CA . GLU A 1 149 ? -0.119 -1.615 14.196 1.00 92.56 149 GLU A CA 1
ATOM 1203 C C . GLU A 1 149 ? -0.342 -1.045 12.786 1.00 92.56 149 GLU A C 1
ATOM 1205 O O . GLU A 1 149 ? 0.453 -0.237 12.304 1.00 92.56 149 GLU A O 1
ATOM 1210 N N . HIS A 1 150 ? -1.440 -1.421 12.130 1.00 94.69 150 HIS A N 1
ATOM 1211 C CA . HIS A 1 150 ? -1.774 -0.980 10.781 1.00 94.69 150 HIS A CA 1
ATOM 1212 C C . HIS A 1 150 ? -2.662 0.273 10.717 1.00 94.69 150 HIS A C 1
ATOM 1214 O O . HIS A 1 150 ? -2.959 0.731 9.610 1.00 94.69 150 HIS A O 1
ATOM 1220 N N . ALA A 1 151 ? -3.045 0.862 11.859 1.00 92.81 151 ALA A N 1
ATOM 1221 C CA . ALA A 1 151 ? -4.012 1.966 11.948 1.00 92.81 151 ALA A CA 1
ATOM 1222 C C . ALA A 1 151 ? -3.677 3.184 11.066 1.00 92.81 151 ALA A C 1
ATOM 1224 O O . ALA A 1 151 ? -4.559 3.741 10.417 1.00 92.81 151 ALA A O 1
ATOM 1225 N N . VAL A 1 152 ? -2.402 3.583 11.012 1.00 92.75 152 VAL A N 1
ATOM 1226 C CA . VAL A 1 152 ? -1.927 4.749 10.234 1.00 92.75 152 VAL A CA 1
ATOM 1227 C C . VAL A 1 152 ? -1.077 4.366 9.018 1.00 92.75 152 VAL A C 1
ATOM 1229 O O . VAL A 1 152 ? -0.408 5.214 8.437 1.00 92.75 152 VAL A O 1
ATOM 1232 N N . LEU A 1 153 ? -1.094 3.086 8.640 1.00 92.81 153 LEU A N 1
ATOM 1233 C CA . LEU A 1 153 ? -0.395 2.549 7.472 1.00 92.81 153 LEU A CA 1
ATOM 1234 C C . LEU A 1 153 ? -1.417 1.910 6.533 1.00 92.81 153 LEU A C 1
ATOM 1236 O O . LEU A 1 153 ? -2.201 2.618 5.908 1.00 92.81 153 LEU A O 1
ATOM 1240 N N . HIS A 1 154 ? -1.449 0.578 6.468 1.00 96.19 154 HIS A N 1
ATOM 1241 C CA . HIS A 1 154 ? -2.322 -0.176 5.574 1.00 96.19 154 HIS A CA 1
ATOM 1242 C C . HIS A 1 154 ? -3.791 0.264 5.665 1.00 96.19 154 HIS A C 1
ATOM 1244 O O . HIS A 1 154 ? -4.400 0.499 4.629 1.00 96.19 154 HIS A O 1
ATOM 1250 N N . LEU A 1 155 ? -4.349 0.460 6.867 1.00 97.06 155 LEU A N 1
ATOM 1251 C CA . LEU A 1 155 ? -5.757 0.849 7.009 1.00 97.06 155 LEU A CA 1
ATOM 1252 C C . LEU A 1 155 ? -6.040 2.259 6.475 1.00 97.06 155 LEU A C 1
ATOM 1254 O O . LEU A 1 155 ? -7.117 2.511 5.939 1.00 97.06 155 LEU A O 1
ATOM 1258 N N . LEU A 1 156 ? -5.075 3.177 6.566 1.00 96.88 156 LEU A N 1
ATOM 1259 C CA . LEU A 1 156 ? -5.199 4.505 5.969 1.00 96.88 156 LEU A CA 1
ATOM 1260 C C . LEU A 1 156 ? -5.056 4.438 4.443 1.00 96.88 156 LEU A C 1
ATOM 1262 O O . LEU A 1 156 ? -5.876 5.005 3.723 1.00 96.88 156 LEU A O 1
ATOM 1266 N N . TYR A 1 157 ? -4.041 3.728 3.950 1.00 96.75 157 TYR A N 1
ATOM 1267 C CA . TYR A 1 157 ? -3.754 3.643 2.520 1.00 96.75 157 TYR A CA 1
ATOM 1268 C C . TYR A 1 157 ? -4.805 2.838 1.745 1.00 96.75 157 TYR A C 1
ATOM 1270 O O . TYR A 1 157 ? -5.175 3.236 0.643 1.00 96.75 157 TYR A O 1
ATOM 1278 N N . ALA A 1 158 ? -5.356 1.771 2.331 1.00 97.75 158 ALA A N 1
ATOM 1279 C CA . ALA A 1 158 ? -6.458 1.015 1.744 1.00 97.75 158 ALA A CA 1
ATOM 1280 C C . ALA A 1 158 ? -7.705 1.891 1.574 1.00 97.75 158 ALA A C 1
ATOM 1282 O O . ALA A 1 158 ? -8.337 1.862 0.522 1.00 97.75 158 ALA A O 1
ATOM 1283 N N . ARG A 1 159 ? -8.024 2.735 2.567 1.00 98.31 159 ARG A N 1
ATOM 1284 C CA . ARG A 1 159 ? -9.125 3.706 2.462 1.00 98.31 159 ARG A CA 1
ATOM 1285 C C . ARG A 1 159 ? -8.858 4.773 1.408 1.00 98.31 159 ARG A C 1
ATOM 1287 O O . ARG A 1 159 ? -9.768 5.115 0.662 1.00 98.31 159 ARG A O 1
ATOM 1294 N N . PHE A 1 160 ? -7.634 5.297 1.347 1.00 97.88 160 PHE A N 1
ATOM 1295 C CA . PHE A 1 160 ? -7.241 6.267 0.325 1.00 97.88 160 PHE A CA 1
ATOM 1296 C C . PHE A 1 160 ? -7.434 5.695 -1.087 1.00 97.88 160 PHE A C 1
ATOM 1298 O O . PHE A 1 160 ? -8.180 6.272 -1.873 1.00 97.88 160 PHE A O 1
ATOM 1305 N N . TRP A 1 161 ? -6.854 4.528 -1.379 1.00 97.62 161 TRP A N 1
ATOM 1306 C CA . TRP A 1 161 ? -6.992 3.889 -2.690 1.00 97.62 161 TRP A CA 1
ATOM 1307 C C . TRP A 1 161 ? -8.430 3.481 -3.006 1.00 97.62 161 TRP A C 1
ATOM 1309 O O . TRP A 1 161 ? -8.874 3.670 -4.134 1.00 97.62 161 TRP A O 1
ATOM 1319 N N . HIS A 1 162 ? -9.194 2.996 -2.023 1.00 98.62 162 HIS A N 1
ATOM 1320 C CA . HIS A 1 162 ? -10.610 2.690 -2.234 1.00 98.62 162 HIS A CA 1
ATOM 1321 C C . HIS A 1 162 ? -11.408 3.933 -2.638 1.00 98.62 162 HIS A C 1
ATOM 1323 O O . HIS A 1 162 ? -12.271 3.844 -3.501 1.00 98.62 162 HIS A O 1
ATOM 1329 N N . LYS A 1 163 ? -11.105 5.103 -2.057 1.00 98.69 163 LYS A N 1
ATOM 1330 C CA . LYS A 1 163 ? -11.755 6.369 -2.428 1.00 98.69 163 LYS A CA 1
ATOM 1331 C C . LYS A 1 163 ? -11.376 6.830 -3.824 1.00 98.69 163 LYS A C 1
ATOM 1333 O O . LYS A 1 163 ? -12.264 7.217 -4.567 1.00 98.69 163 LYS A O 1
ATOM 1338 N N . VAL A 1 164 ? -10.104 6.701 -4.205 1.00 98.25 164 VAL A N 1
ATOM 1339 C CA . VAL A 1 164 ? -9.673 6.947 -5.590 1.00 98.25 164 VAL A CA 1
ATOM 1340 C C . VAL A 1 164 ? -10.462 6.057 -6.557 1.00 98.25 164 VAL A C 1
ATOM 1342 O O . VAL A 1 164 ? -11.023 6.548 -7.530 1.00 98.25 164 VAL A O 1
ATOM 1345 N N . LEU A 1 165 ? -10.574 4.758 -6.267 1.00 98.31 165 LEU A N 1
ATOM 1346 C CA . LEU A 1 165 ? -11.332 3.817 -7.098 1.00 98.31 165 LEU A CA 1
ATOM 1347 C C . LEU A 1 165 ? -12.843 4.093 -7.094 1.00 98.31 165 LEU A C 1
ATOM 1349 O O . LEU A 1 165 ? -13.503 3.872 -8.107 1.00 98.31 165 LEU A O 1
ATOM 1353 N N . TYR A 1 166 ? -13.394 4.575 -5.980 1.00 98.62 166 TYR A N 1
ATOM 1354 C CA . TYR A 1 166 ? -14.796 4.975 -5.876 1.00 98.62 166 TYR A CA 1
ATOM 1355 C C . TYR A 1 166 ? -15.082 6.214 -6.729 1.00 98.62 166 TYR A C 1
ATOM 1357 O O . TYR A 1 166 ? -16.053 6.227 -7.481 1.00 98.62 166 TYR A O 1
ATOM 1365 N N . ASP A 1 167 ? -14.212 7.225 -6.668 1.00 98.69 167 ASP A N 1
ATOM 1366 C CA . ASP A 1 167 ? -14.334 8.448 -7.467 1.00 98.69 167 ASP A CA 1
ATOM 1367 C C . ASP A 1 167 ? -14.200 8.155 -8.975 1.00 98.69 167 ASP A C 1
ATOM 1369 O O . ASP A 1 167 ? -14.851 8.805 -9.791 1.00 98.69 167 ASP A O 1
ATOM 1373 N N . LEU A 1 168 ? -13.425 7.127 -9.347 1.00 98.06 168 LEU A N 1
ATOM 1374 C CA . LEU A 1 168 ? -13.329 6.595 -10.715 1.00 98.06 168 LEU A CA 1
ATOM 1375 C C . LEU A 1 168 ? -14.505 5.680 -11.118 1.00 98.06 168 LEU A C 1
ATOM 1377 O O . LEU A 1 168 ? -14.561 5.234 -12.263 1.00 98.06 168 LEU A O 1
ATOM 1381 N N . GLY A 1 169 ? -15.429 5.367 -10.205 1.00 97.88 169 GLY A N 1
ATOM 1382 C CA . GLY A 1 169 ? -16.578 4.490 -10.460 1.00 97.88 169 GLY A CA 1
ATOM 1383 C C . GLY A 1 169 ? -16.249 2.994 -10.562 1.00 97.88 169 GLY A C 1
ATOM 1384 O O . GLY A 1 169 ? -17.086 2.222 -11.023 1.00 97.88 169 GLY A O 1
ATOM 1385 N N . VAL A 1 170 ? -15.052 2.572 -10.142 1.00 97.81 170 VAL A N 1
ATOM 1386 C CA . VAL A 1 170 ? -14.599 1.169 -10.202 1.00 97.81 170 VAL A CA 1
ATOM 1387 C C . VAL A 1 170 ? -15.225 0.326 -9.092 1.00 97.81 170 VAL A C 1
ATOM 1389 O O . VAL A 1 170 ? -15.595 -0.822 -9.324 1.00 97.81 170 VAL A O 1
ATOM 1392 N N . VAL A 1 171 ? -15.348 0.881 -7.883 1.00 98.50 171 VAL A N 1
ATOM 1393 C CA . VAL A 1 171 ? -15.974 0.205 -6.735 1.00 98.50 171 VAL A CA 1
ATOM 1394 C C . VAL A 1 171 ? -17.297 0.882 -6.358 1.00 98.50 171 VAL A C 1
ATOM 1396 O O . VAL A 1 171 ? -17.406 2.104 -6.451 1.00 98.50 171 VAL A O 1
ATOM 1399 N N . PRO A 1 172 ? -18.311 0.124 -5.901 1.00 98.06 172 PRO A N 1
ATOM 1400 C CA . PRO A 1 172 ? -19.644 0.664 -5.622 1.00 98.06 172 PRO A CA 1
ATOM 1401 C C . PRO A 1 172 ? -19.775 1.322 -4.237 1.00 98.06 172 PRO A C 1
ATOM 1403 O O . PRO A 1 172 ? -20.790 1.954 -3.946 1.00 98.06 172 PRO A O 1
ATOM 1406 N N . THR A 1 173 ? -18.774 1.174 -3.364 1.00 98.38 173 THR A N 1
ATOM 1407 C CA . THR A 1 173 ? -18.817 1.582 -1.951 1.00 98.38 173 THR A CA 1
ATOM 1408 C C . THR A 1 173 ? -17.765 2.636 -1.625 1.00 98.38 173 THR A C 1
ATOM 1410 O O . THR A 1 173 ? -16.679 2.638 -2.186 1.00 98.38 173 THR A O 1
ATOM 1413 N N . LYS A 1 174 ? -18.057 3.535 -0.676 1.00 98.06 174 LYS A N 1
ATOM 1414 C CA . LYS A 1 174 ? -17.136 4.624 -0.282 1.00 98.06 174 LYS A CA 1
ATOM 1415 C C . LYS A 1 174 ? -16.013 4.203 0.668 1.00 98.06 174 LYS A C 1
ATOM 1417 O O . LYS A 1 174 ? -15.048 4.953 0.847 1.00 98.06 174 LYS A O 1
ATOM 1422 N N . GLU A 1 175 ? -16.183 3.081 1.356 1.00 98.62 175 GLU A N 1
ATOM 1423 C CA . GLU A 1 175 ? -15.251 2.548 2.350 1.00 98.62 175 GLU A CA 1
ATOM 1424 C C . GLU A 1 175 ? -15.092 1.037 2.132 1.00 98.62 175 GLU A C 1
ATOM 1426 O O . GLU A 1 175 ? -16.091 0.371 1.853 1.00 98.62 175 GLU A O 1
ATOM 1431 N N . PRO A 1 176 ? -13.870 0.492 2.278 1.00 98.25 176 PRO A N 1
ATOM 1432 C CA . PRO A 1 176 ? -13.594 -0.912 1.983 1.00 98.25 176 PRO A CA 1
ATOM 1433 C C . PRO A 1 176 ? -14.058 -1.881 3.073 1.00 98.25 176 PRO A C 1
ATOM 1435 O O . PRO A 1 176 ? -14.374 -3.029 2.770 1.00 98.25 176 PRO A O 1
ATOM 1438 N N . PHE A 1 177 ? -14.074 -1.441 4.334 1.00 98.50 177 PHE A N 1
ATOM 1439 C CA . PHE A 1 177 ? -14.304 -2.291 5.503 1.00 98.50 177 PHE A CA 1
ATOM 1440 C C . PHE A 1 177 ? -15.450 -1.713 6.337 1.00 98.50 177 PHE A C 1
ATOM 1442 O O . PHE A 1 177 ? -15.356 -0.579 6.811 1.00 98.50 177 PHE A O 1
ATOM 1449 N N . GLN A 1 178 ? -16.523 -2.480 6.528 1.00 98.12 178 GLN A N 1
ATOM 1450 C CA . GLN A 1 178 ? -17.691 -2.056 7.303 1.00 98.12 178 GLN A CA 1
ATOM 1451 C C . GLN A 1 178 ? -17.430 -2.133 8.807 1.00 98.12 178 GLN A C 1
ATOM 1453 O O . GLN A 1 178 ? -17.743 -1.196 9.544 1.00 98.12 178 GLN A O 1
ATOM 1458 N N . LYS A 1 179 ? -16.830 -3.236 9.265 1.00 98.12 179 LYS A N 1
ATOM 1459 C CA . LYS A 1 179 ? -16.384 -3.414 10.646 1.00 98.12 179 LYS A CA 1
ATOM 1460 C C . LYS A 1 179 ? -14.911 -3.794 10.671 1.00 98.12 179 LYS A C 1
ATOM 1462 O O . LYS A 1 179 ? -14.498 -4.754 10.033 1.00 98.12 179 LYS A O 1
ATOM 1467 N N . LEU A 1 180 ? -14.135 -3.058 11.456 1.00 97.44 180 LEU A N 1
ATOM 1468 C CA . LEU A 1 180 ? -12.748 -3.374 11.778 1.00 97.44 180 LEU A CA 1
ATOM 1469 C C . LEU A 1 180 ? -12.687 -3.919 13.206 1.00 97.44 180 LEU A C 1
ATOM 1471 O O . LEU A 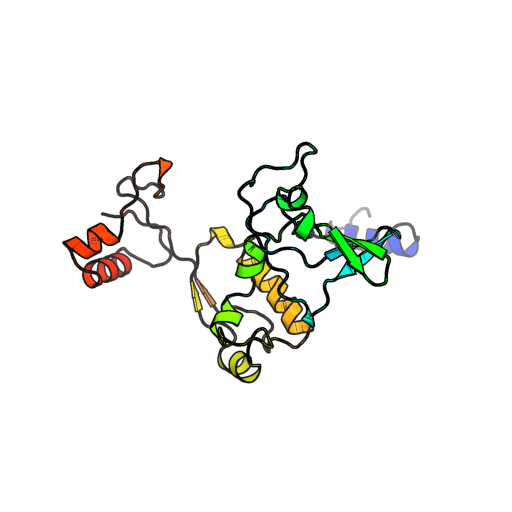1 180 ? -13.262 -3.320 14.116 1.00 97.44 180 LEU A O 1
ATOM 1475 N N . PHE A 1 181 ? -11.988 -5.032 13.404 1.00 97.31 181 PHE A N 1
ATOM 1476 C CA . PHE A 1 181 ? -11.720 -5.596 14.722 1.00 97.31 181 PHE A CA 1
ATOM 1477 C C . PHE A 1 181 ? -10.218 -5.811 14.902 1.00 97.31 181 PHE A C 1
ATOM 1479 O O . PHE A 1 181 ? -9.569 -6.434 14.064 1.00 97.31 181 PHE A O 1
ATOM 1486 N N . HIS A 1 182 ? -9.670 -5.306 16.004 1.00 97.19 182 HIS A N 1
ATOM 1487 C CA . HIS A 1 182 ? -8.270 -5.507 16.349 1.00 97.19 182 HIS A CA 1
ATOM 1488 C C . HIS A 1 182 ? -8.138 -6.680 17.309 1.00 97.19 182 HIS A C 1
ATOM 1490 O O . HIS A 1 182 ? -8.573 -6.585 18.455 1.00 97.19 182 HIS A O 1
ATOM 1496 N N . GLN A 1 183 ? -7.541 -7.776 16.845 1.00 95.81 183 GLN A N 1
ATOM 1497 C CA . GLN A 1 183 ? -7.173 -8.867 17.735 1.00 95.81 183 GLN A CA 1
ATOM 1498 C C . GLN A 1 183 ? -6.013 -8.455 18.648 1.00 95.81 183 GLN A C 1
ATOM 1500 O O . GLN A 1 183 ? -5.133 -7.676 18.262 1.00 95.81 183 GLN A O 1
ATOM 1505 N N . GLY A 1 184 ? -6.006 -9.009 19.854 1.00 94.75 184 GLY A N 1
ATOM 1506 C CA . GLY A 1 184 ? -4.899 -8.914 20.782 1.00 94.75 184 GLY A CA 1
ATOM 1507 C C . GLY A 1 184 ? -3.689 -9.710 20.301 1.00 94.75 184 GLY A C 1
ATOM 1508 O O . GLY A 1 184 ? -3.773 -10.595 19.451 1.00 94.75 184 GLY A O 1
ATOM 1509 N N . MET A 1 185 ? -2.523 -9.370 20.840 1.00 95.25 185 MET A N 1
ATOM 1510 C CA . MET A 1 185 ? -1.273 -10.031 20.482 1.00 95.25 185 MET A CA 1
ATOM 1511 C C . MET A 1 185 ? -1.053 -11.273 21.348 1.00 95.25 185 MET A C 1
ATOM 1513 O O . MET A 1 185 ? -1.068 -11.173 22.573 1.00 95.25 185 MET A O 1
ATOM 1517 N N . ILE A 1 186 ? -0.770 -12.414 20.721 1.00 94.38 186 ILE A N 1
ATOM 1518 C CA . ILE A 1 186 ? -0.291 -13.602 21.433 1.00 94.38 186 ILE A CA 1
ATOM 1519 C C . ILE A 1 186 ? 1.169 -13.363 21.842 1.00 94.38 186 ILE A C 1
ATOM 1521 O O . ILE A 1 186 ? 2.025 -13.013 21.022 1.00 94.38 186 ILE A O 1
ATOM 1525 N N . LEU A 1 187 ? 1.443 -13.497 23.135 1.00 95.19 187 LEU A N 1
ATOM 1526 C CA . LEU A 1 187 ? 2.757 -13.304 23.746 1.00 95.19 187 LEU A CA 1
ATOM 1527 C C . LEU A 1 187 ? 3.409 -14.669 23.988 1.00 95.19 187 LEU A C 1
ATOM 1529 O O . LEU A 1 187 ? 2.721 -15.676 24.105 1.00 95.19 187 LEU A O 1
ATOM 1533 N N . GLY A 1 188 ? 4.734 -14.725 24.084 1.00 93.56 188 GLY A N 1
ATOM 1534 C CA . GLY A 1 188 ? 5.424 -15.929 24.544 1.00 93.56 188 GLY A CA 1
ATOM 1535 C C . GLY A 1 188 ? 5.098 -16.240 26.006 1.00 93.56 188 GLY A C 1
ATOM 1536 O O . GLY A 1 188 ? 4.594 -15.384 26.735 1.00 93.56 188 GLY A O 1
ATOM 1537 N N . ASN A 1 189 ? 5.466 -17.436 26.468 1.00 89.81 189 ASN A N 1
ATOM 1538 C CA . ASN A 1 189 ? 5.254 -17.886 27.854 1.00 89.81 189 ASN A CA 1
ATOM 1539 C C . ASN A 1 189 ? 5.921 -16.966 28.900 1.00 89.81 189 ASN A C 1
ATOM 1541 O O . ASN A 1 189 ? 5.592 -17.009 30.081 1.00 89.81 189 ASN A O 1
ATOM 1545 N N . ASN A 1 190 ? 6.856 -16.114 28.469 1.00 90.06 190 ASN A N 1
ATOM 1546 C CA . ASN A 1 190 ? 7.505 -15.083 29.277 1.00 90.06 190 ASN A CA 1
ATOM 1547 C C . ASN A 1 190 ? 6.727 -13.751 29.346 1.00 90.06 190 ASN A C 1
ATOM 1549 O O . ASN A 1 190 ? 7.241 -12.781 29.897 1.00 90.06 190 ASN A O 1
ATOM 1553 N N . GLY A 1 191 ? 5.524 -13.672 28.767 1.00 92.50 191 GLY A N 1
ATOM 1554 C CA . GLY A 1 191 ? 4.712 -12.452 28.710 1.00 92.50 191 GLY A CA 1
ATOM 1555 C C . GLY A 1 191 ? 5.234 -11.399 27.729 1.00 92.50 191 GLY A C 1
ATOM 1556 O O . GLY A 1 191 ? 4.766 -10.263 27.728 1.00 92.50 191 GLY A O 1
ATOM 1557 N N . GLU A 1 192 ? 6.202 -11.745 26.882 1.00 94.31 192 GLU A N 1
ATOM 1558 C CA . GLU A 1 192 ? 6.774 -10.827 25.908 1.00 94.31 192 GLU A CA 1
ATOM 1559 C C . GLU A 1 192 ? 6.277 -11.104 24.488 1.00 94.31 192 GLU A C 1
ATOM 1561 O O . GLU A 1 192 ? 5.979 -12.241 24.133 1.00 94.31 192 GLU A O 1
ATOM 1566 N N . LYS A 1 193 ? 6.276 -10.084 23.619 1.00 94.44 193 LYS A N 1
ATOM 1567 C CA . LYS A 1 193 ? 6.009 -10.274 22.184 1.00 94.44 193 LYS A CA 1
ATOM 1568 C C . LYS A 1 193 ? 6.905 -11.381 21.613 1.00 94.44 193 LYS A C 1
ATOM 1570 O O . LYS A 1 193 ? 8.128 -11.325 21.783 1.00 94.44 193 LYS A O 1
ATOM 1575 N N . MET A 1 194 ? 6.298 -12.348 20.922 1.00 95.94 194 MET A N 1
ATOM 1576 C CA . MET A 1 194 ? 7.039 -13.391 20.215 1.00 95.94 194 MET A CA 1
ATOM 1577 C C . MET A 1 194 ? 7.870 -12.783 19.077 1.00 95.94 194 MET A C 1
ATOM 1579 O O . MET A 1 194 ? 7.357 -12.013 18.258 1.00 95.94 194 MET A O 1
ATOM 1583 N N . SER A 1 195 ? 9.159 -13.117 19.007 1.00 95.38 195 SER A N 1
ATOM 1584 C CA . SER A 1 195 ? 10.026 -12.733 17.889 1.00 95.38 195 SER A CA 1
ATOM 1585 C C . SER A 1 195 ? 11.194 -13.698 17.696 1.00 95.38 195 SER A C 1
ATOM 1587 O O . SER A 1 195 ? 11.730 -14.265 18.647 1.00 95.38 195 SER A O 1
ATOM 1589 N N . LYS A 1 196 ? 11.663 -13.825 16.446 1.00 94.38 196 LYS A N 1
ATOM 1590 C CA . LYS A 1 196 ? 12.842 -14.648 16.113 1.00 94.38 196 LYS A CA 1
ATOM 1591 C C . LYS A 1 196 ? 14.085 -14.229 16.904 1.00 94.38 196 LYS A C 1
ATOM 1593 O O . LYS A 1 196 ? 14.820 -15.080 17.380 1.00 94.38 196 LYS A O 1
ATOM 1598 N N . SER A 1 197 ? 14.285 -12.923 17.094 1.00 94.56 197 SER A N 1
ATOM 1599 C CA . SER A 1 197 ? 15.416 -12.373 17.854 1.00 94.56 197 SER A CA 1
ATOM 1600 C C . SER A 1 197 ? 15.422 -12.756 19.336 1.00 94.56 197 SER A C 1
ATOM 1602 O O . SER A 1 197 ? 16.477 -12.712 19.958 1.00 94.56 197 SER A O 1
ATOM 1604 N N . ARG A 1 198 ? 14.262 -13.110 19.901 1.00 92.62 198 ARG A N 1
ATOM 1605 C CA . ARG A 1 198 ? 14.104 -13.500 21.309 1.00 92.62 198 ARG A CA 1
ATOM 1606 C C . ARG A 1 198 ? 14.071 -15.011 21.512 1.00 92.62 198 ARG A C 1
ATOM 1608 O O . ARG A 1 198 ? 14.086 -15.456 22.652 1.00 92.62 198 ARG A O 1
ATOM 1615 N N . GLY A 1 199 ? 13.999 -15.796 20.434 1.00 93.62 199 GLY A N 1
ATOM 1616 C CA . GLY A 1 199 ? 13.921 -17.257 20.510 1.00 93.62 199 GLY A CA 1
ATOM 1617 C C . GLY A 1 199 ? 12.672 -17.784 21.229 1.00 93.62 199 GLY A C 1
ATOM 1618 O O . GLY A 1 199 ? 12.656 -18.941 21.623 1.00 93.62 199 GLY A O 1
ATOM 1619 N N . ASN A 1 200 ? 11.640 -16.954 21.412 1.00 94.94 200 ASN A N 1
ATOM 1620 C CA . ASN A 1 200 ? 10.419 -17.276 22.162 1.00 94.94 200 ASN A CA 1
ATOM 1621 C C . ASN A 1 200 ? 9.205 -17.540 21.251 1.00 94.94 200 ASN A C 1
ATOM 1623 O O . ASN A 1 200 ? 8.064 -17.385 21.681 1.00 94.94 200 ASN A O 1
ATOM 1627 N N . VAL A 1 201 ? 9.445 -17.863 19.977 1.00 95.06 201 VAL A N 1
ATOM 1628 C CA . VAL A 1 201 ? 8.396 -18.161 18.993 1.00 95.06 201 VAL A CA 1
ATOM 1629 C C . VAL A 1 201 ? 7.898 -19.582 19.214 1.00 95.06 201 VAL A C 1
ATOM 1631 O O . VAL A 1 201 ? 8.695 -20.517 19.205 1.00 95.06 201 VAL A O 1
ATOM 1634 N N . VAL A 1 202 ? 6.585 -19.739 19.348 1.00 94.19 202 VAL A N 1
ATOM 1635 C CA . VAL A 1 202 ? 5.933 -21.048 19.279 1.00 94.19 202 VAL A CA 1
ATOM 1636 C C . VAL A 1 202 ? 5.612 -21.335 17.819 1.00 94.19 202 VAL A C 1
ATOM 1638 O O . VAL A 1 202 ? 4.947 -20.535 17.160 1.00 94.19 202 VAL A O 1
ATOM 1641 N N . ASN A 1 203 ? 6.123 -22.448 17.293 1.00 95.00 203 ASN A N 1
ATOM 1642 C CA . ASN A 1 203 ? 5.832 -22.866 15.929 1.00 95.00 203 ASN A CA 1
ATOM 1643 C C . ASN A 1 203 ? 4.487 -23.619 15.900 1.00 95.00 203 ASN A C 1
ATOM 1645 O O . ASN A 1 203 ? 4.382 -24.666 16.544 1.00 95.00 203 ASN A O 1
ATOM 1649 N N . PRO A 1 204 ? 3.464 -23.129 15.175 1.00 95.75 204 PRO A N 1
ATOM 1650 C CA . PRO A 1 204 ? 2.164 -23.793 15.119 1.00 95.75 204 PRO A CA 1
ATOM 1651 C C . PRO A 1 204 ? 2.246 -25.217 14.553 1.00 95.75 204 PRO A C 1
ATOM 1653 O O . PRO A 1 204 ? 1.480 -26.073 14.992 1.00 95.75 204 PRO A O 1
ATOM 1656 N N . ASP A 1 205 ? 3.195 -25.507 13.656 1.00 97.44 205 ASP A N 1
ATOM 1657 C CA . ASP A 1 205 ? 3.366 -26.851 13.088 1.00 97.44 205 ASP A CA 1
ATOM 1658 C C . ASP A 1 205 ? 3.706 -27.889 14.167 1.00 97.44 205 ASP A C 1
ATOM 1660 O O . ASP A 1 205 ? 3.155 -28.991 14.164 1.00 97.44 205 ASP A O 1
ATOM 1664 N N . ASP A 1 206 ? 4.541 -27.523 15.144 1.00 96.75 206 ASP A N 1
ATOM 1665 C CA . ASP A 1 206 ? 4.924 -28.417 16.243 1.00 96.75 206 ASP A CA 1
ATOM 1666 C C . ASP A 1 206 ? 3.709 -28.756 17.126 1.00 96.75 206 ASP A C 1
ATOM 1668 O O . ASP A 1 206 ? 3.550 -29.894 17.585 1.00 96.75 206 ASP A O 1
ATOM 1672 N N . ILE A 1 207 ? 2.805 -27.790 17.327 1.00 96.50 207 ILE A N 1
ATOM 1673 C CA . ILE A 1 207 ? 1.555 -27.981 18.076 1.00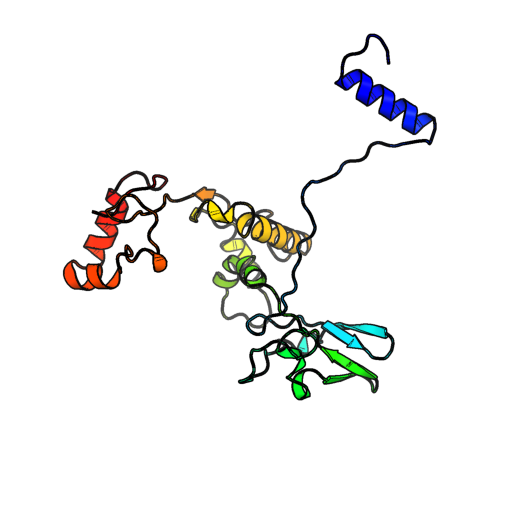 96.50 207 ILE A CA 1
ATOM 1674 C C . ILE A 1 207 ? 0.574 -28.846 17.282 1.00 96.50 207 ILE A C 1
ATOM 1676 O O . ILE A 1 207 ? -0.033 -29.759 17.839 1.00 96.50 207 ILE A O 1
ATOM 1680 N N . ILE A 1 208 ? 0.453 -28.617 15.973 1.00 98.12 208 ILE A N 1
ATOM 1681 C CA . ILE A 1 208 ? -0.420 -29.406 15.097 1.00 98.12 208 ILE A CA 1
ATOM 1682 C C . ILE A 1 208 ? 0.030 -30.869 15.058 1.00 98.12 208 ILE A C 1
ATOM 1684 O O . ILE A 1 208 ? -0.809 -31.760 15.171 1.00 98.12 208 ILE A O 1
ATOM 1688 N N . VAL A 1 209 ? 1.332 -31.135 14.939 1.00 98.38 209 VAL A N 1
ATOM 1689 C CA . VAL A 1 209 ? 1.868 -32.506 14.913 1.00 98.38 209 VAL A CA 1
ATOM 1690 C C . VAL A 1 209 ? 1.629 -33.230 16.241 1.00 98.38 209 VAL A C 1
ATOM 1692 O O . VAL A 1 209 ? 1.323 -34.421 16.242 1.00 98.38 209 VAL A O 1
ATOM 1695 N N . SER A 1 210 ? 1.758 -32.530 17.370 1.00 97.94 210 SER A N 1
ATOM 1696 C CA . SER A 1 210 ? 1.655 -33.137 18.704 1.00 97.94 210 SER A CA 1
ATOM 1697 C C . SER A 1 210 ? 0.223 -33.257 19.238 1.00 97.94 210 SER A C 1
ATOM 1699 O O . SER A 1 210 ? -0.092 -34.252 19.888 1.00 97.94 210 SER A O 1
ATOM 1701 N N . HIS A 1 211 ? -0.642 -32.275 18.969 1.00 97.50 211 HIS A N 1
ATOM 1702 C CA . HIS A 1 211 ? -1.983 -32.165 19.563 1.00 97.50 211 HIS A CA 1
ATOM 1703 C C . HIS A 1 211 ? -3.117 -32.085 18.528 1.00 97.50 211 HIS A C 1
ATOM 1705 O O . HIS A 1 211 ? -4.283 -32.259 18.882 1.00 97.50 211 HIS A O 1
ATOM 1711 N N . GLY A 1 212 ? -2.802 -31.851 17.252 1.00 98.31 212 GLY A N 1
ATOM 1712 C CA . GLY A 1 212 ? -3.780 -31.666 16.182 1.00 98.31 212 GLY A CA 1
ATOM 1713 C C . GLY A 1 212 ? -4.233 -30.214 16.007 1.00 98.31 212 GLY A C 1
ATOM 1714 O O . GLY A 1 212 ? -4.183 -29.391 16.921 1.00 98.31 212 GLY A O 1
ATOM 1715 N N . ALA A 1 213 ? -4.711 -29.896 14.801 1.00 98.38 213 ALA A N 1
ATOM 1716 C CA . ALA A 1 213 ? -5.143 -28.544 14.442 1.00 98.38 213 ALA A CA 1
ATOM 1717 C C . ALA A 1 213 ? -6.359 -28.063 15.252 1.00 98.38 213 ALA A C 1
ATOM 1719 O O . ALA A 1 213 ? -6.438 -26.886 15.602 1.00 98.38 213 ALA A O 1
ATOM 1720 N N . ASP A 1 214 ? -7.289 -28.961 15.583 1.00 98.44 214 ASP A N 1
ATOM 1721 C CA . ASP A 1 214 ? -8.477 -28.598 16.361 1.00 98.44 214 ASP A CA 1
ATOM 1722 C C . ASP A 1 214 ? -8.119 -28.208 17.797 1.00 98.44 214 ASP A C 1
ATOM 1724 O O . ASP A 1 214 ? -8.672 -27.242 18.319 1.00 98.44 214 ASP A O 1
ATOM 1728 N N . ALA A 1 215 ? -7.152 -28.895 18.416 1.00 97.88 215 ALA A N 1
ATOM 1729 C CA . ALA A 1 215 ? -6.672 -28.547 19.750 1.00 97.88 215 ALA A CA 1
ATOM 1730 C C . ALA A 1 215 ? -6.038 -27.148 19.770 1.00 97.88 215 ALA A C 1
ATOM 1732 O O . ALA A 1 215 ? -6.374 -26.347 20.641 1.00 97.88 215 ALA A O 1
ATOM 1733 N N . LEU A 1 216 ? -5.199 -26.827 18.774 1.00 97.38 216 LEU A N 1
ATOM 1734 C CA . LEU A 1 216 ? -4.613 -25.493 18.596 1.00 97.38 216 LEU A CA 1
ATOM 1735 C C . LEU A 1 216 ? -5.701 -24.414 18.474 1.00 97.38 216 LEU A C 1
ATOM 1737 O O . LEU A 1 216 ? -5.702 -23.444 19.228 1.00 97.38 216 LEU A O 1
ATOM 1741 N N . ARG A 1 217 ? -6.667 -24.609 17.570 1.00 97.56 217 ARG A N 1
ATOM 1742 C CA . ARG A 1 217 ? -7.737 -23.632 17.314 1.00 97.56 217 ARG A CA 1
ATOM 1743 C C . ARG A 1 217 ? -8.634 -23.415 18.529 1.00 97.56 217 ARG A C 1
ATOM 1745 O O . ARG A 1 217 ? -8.976 -22.279 18.840 1.00 97.56 217 ARG A O 1
ATOM 1752 N N . VAL A 1 218 ? -9.050 -24.493 19.199 1.00 97.25 218 VAL A N 1
ATOM 1753 C CA . VAL A 1 218 ? -9.886 -24.394 20.405 1.00 97.25 218 VAL A CA 1
ATOM 1754 C C . VAL A 1 218 ? -9.125 -23.675 21.508 1.00 97.25 218 VAL A C 1
ATOM 1756 O O . VAL A 1 218 ? -9.706 -22.805 22.148 1.00 97.25 218 VAL A O 1
ATOM 1759 N N . TYR A 1 219 ? -7.838 -23.987 21.691 1.00 95.94 219 TYR A N 1
ATOM 1760 C CA . TYR A 1 219 ? -6.994 -23.298 22.658 1.00 95.94 219 TYR A CA 1
ATOM 1761 C C . TYR A 1 219 ? -6.938 -21.793 22.373 1.00 95.94 219 TYR A C 1
ATOM 1763 O O . TYR A 1 219 ? -7.353 -21.024 23.236 1.00 95.94 219 TYR A O 1
ATOM 1771 N N . GLU A 1 220 ? -6.552 -21.373 21.161 1.00 95.19 220 GLU A N 1
ATOM 1772 C CA . GLU A 1 220 ? -6.466 -19.952 20.776 1.00 95.19 220 GLU A CA 1
ATOM 1773 C C . GLU A 1 220 ? -7.785 -19.198 21.006 1.00 95.19 220 GLU A C 1
ATOM 1775 O O . GLU A 1 220 ? -7.784 -18.080 21.519 1.00 95.19 220 GLU A O 1
ATOM 1780 N N . MET A 1 221 ? -8.924 -19.817 20.677 1.00 95.44 221 MET A N 1
ATOM 1781 C CA . MET A 1 221 ? -10.246 -19.201 20.846 1.00 95.44 221 MET A CA 1
ATOM 1782 C C . MET A 1 221 ? -10.737 -19.171 22.304 1.00 95.44 221 MET A C 1
ATOM 1784 O O . MET A 1 221 ? -11.675 -18.435 22.605 1.00 95.44 221 MET A O 1
ATOM 1788 N N . PHE A 1 222 ? -10.130 -19.950 23.207 1.00 95.56 222 PHE A N 1
ATOM 1789 C CA . PHE A 1 222 ? -10.479 -20.011 24.634 1.00 95.56 222 PHE A CA 1
ATOM 1790 C C . PHE A 1 222 ? -9.455 -19.336 25.556 1.00 95.56 222 PHE A C 1
ATOM 1792 O O . PHE A 1 222 ? -9.699 -19.270 26.762 1.00 95.56 222 PHE A O 1
ATOM 1799 N N . MET A 1 223 ? -8.348 -18.796 25.029 1.00 93.31 223 MET A N 1
ATOM 1800 C CA . MET A 1 223 ? -7.357 -18.071 25.841 1.00 93.31 223 MET A CA 1
ATOM 1801 C C . MET A 1 223 ? -7.984 -16.869 26.567 1.00 93.31 223 MET A C 1
ATOM 1803 O O . MET A 1 223 ? -7.604 -16.550 27.693 1.00 93.31 223 MET A O 1
ATOM 1807 N N . GLY A 1 224 ? -8.957 -16.206 25.938 1.00 92.94 224 GLY A N 1
ATOM 1808 C CA . GLY A 1 224 ? -9.677 -15.065 26.494 1.00 92.94 224 GLY A CA 1
ATOM 1809 C C . GLY A 1 224 ? -10.368 -14.238 25.406 1.00 92.94 224 GLY A C 1
ATOM 1810 O O . GLY A 1 224 ? -10.551 -14.727 24.291 1.00 92.94 224 GLY A O 1
ATOM 1811 N N . PRO A 1 225 ? -10.776 -12.992 25.706 1.00 94.94 225 PRO A N 1
ATOM 1812 C CA . PRO A 1 225 ? -11.379 -12.101 24.715 1.00 94.94 225 PRO A CA 1
ATOM 1813 C C . PRO A 1 225 ? -10.438 -11.853 23.529 1.00 94.94 225 PRO A C 1
ATOM 1815 O O . PRO A 1 225 ? -9.241 -11.643 23.728 1.00 94.94 225 PRO A O 1
ATOM 1818 N N . LEU A 1 226 ? -10.981 -11.826 22.308 1.00 93.44 226 LEU A N 1
ATOM 1819 C CA . LEU A 1 226 ? -10.204 -11.755 21.064 1.00 93.44 226 LEU A CA 1
ATOM 1820 C C . LEU A 1 226 ? -9.318 -10.502 20.978 1.00 93.44 226 LEU A C 1
ATOM 1822 O O . LEU A 1 226 ? -8.271 -10.533 20.345 1.00 93.44 226 LEU A O 1
ATOM 1826 N N . GLU A 1 227 ? -9.725 -9.402 21.605 1.00 94.00 227 GLU A N 1
ATOM 1827 C CA . GLU A 1 227 ? -9.015 -8.121 21.656 1.00 94.00 227 GLU A CA 1
ATOM 1828 C C . GLU A 1 227 ? -7.876 -8.070 22.694 1.00 94.00 227 GLU A C 1
ATOM 1830 O O . GLU A 1 227 ? -7.080 -7.129 22.699 1.00 94.00 227 GLU A O 1
ATOM 1835 N N . SER A 1 228 ? -7.789 -9.057 23.591 1.00 93.31 228 SER A N 1
ATOM 1836 C CA . SER A 1 228 ? -6.823 -9.064 24.695 1.00 93.31 228 SER A CA 1
ATOM 1837 C C . SER A 1 228 ? -5.500 -9.704 24.287 1.00 93.31 228 SER A C 1
ATOM 1839 O O . SER A 1 228 ? -5.469 -10.773 23.685 1.00 93.31 228 SER A O 1
ATOM 1841 N N . GLY A 1 229 ? -4.380 -9.064 24.637 1.00 92.62 229 GLY A N 1
ATOM 1842 C CA . GLY A 1 229 ? -3.062 -9.685 24.505 1.00 92.62 229 GLY A CA 1
ATOM 1843 C C . GLY A 1 229 ? -2.822 -10.689 25.629 1.00 92.62 229 GLY A C 1
ATOM 1844 O O . GLY A 1 229 ? -2.972 -10.334 26.798 1.00 92.62 229 GLY A O 1
ATOM 1845 N N . LEU A 1 230 ? -2.460 -11.926 25.287 1.00 93.25 230 LEU A N 1
ATOM 1846 C CA . LEU A 1 230 ? -2.380 -13.039 26.237 1.00 93.25 230 LEU A CA 1
ATOM 1847 C C . LEU A 1 230 ? -1.128 -13.894 25.992 1.00 93.25 230 LEU A C 1
ATOM 1849 O O . LEU A 1 230 ? -0.756 -14.102 24.835 1.00 93.25 230 LEU A O 1
ATOM 1853 N N . PRO A 1 231 ? -0.454 -14.381 27.050 1.00 94.00 231 PRO A N 1
ATOM 1854 C CA . PRO A 1 231 ? 0.683 -15.280 26.910 1.00 94.00 231 PRO A CA 1
ATOM 1855 C C . PRO A 1 231 ? 0.240 -16.681 26.500 1.00 94.00 231 PRO A C 1
ATOM 1857 O O . PRO A 1 231 ? -0.737 -17.213 27.022 1.00 94.00 231 PRO A O 1
ATOM 1860 N N . TRP A 1 232 ? 1.004 -17.281 25.596 1.00 93.19 232 TRP A N 1
ATOM 1861 C CA . TRP A 1 232 ? 0.952 -18.703 25.296 1.00 93.19 232 TRP A CA 1
ATOM 1862 C C . TRP A 1 232 ? 1.361 -19.521 26.532 1.00 93.19 232 TRP A C 1
ATOM 1864 O O . TRP A 1 232 ? 2.276 -19.122 27.260 1.00 93.19 232 TRP A O 1
ATOM 1874 N N . SER A 1 233 ? 0.688 -20.649 26.779 1.00 86.69 233 SER A N 1
ATOM 1875 C CA . SER A 1 233 ? 0.899 -21.523 27.944 1.00 86.69 233 SER A CA 1
ATOM 1876 C C . SER A 1 233 ? 1.055 -22.980 27.547 1.00 86.69 233 SER A C 1
ATOM 1878 O O . SER A 1 233 ? 0.103 -23.498 26.923 1.00 86.69 233 SER A O 1
#

InterPro domains:
  IPR002300 Aminoacyl-tRNA synthetase, class Ia [PF00133] (30-219)
  IPR002302 Leucine-tRNA ligase [PTHR43740] (2-189)
  IPR014729 Rossmann-like alpha/beta/alpha sandwich fold [G3DSA:3.40.50.620] (1-199)

pLDDT: mean 96.12, std 2.25, range [86.69, 98.69]

Secondary structure (DSSP, 8-state):
-TT--HHHHHHHHHHHHHHTTS-------S-------BS-SSSPBP-EEEETTS-EEEPPGGG-S-PPPP-S--SPPTTS--GGGG-HHHHEEEETTEEEEE--PBPPTHHHHTTHHHHTTSTT-SSSSS-HHHHHHHPSEEEEE--GGGTTTHHHHHHHHHHHHHHTTSSS-S-SEEEEE-PPPEEPTTSSB--GGGT-PPPHHHHHHHH-HHHHHHHHHHSS-TTS-EE--